Protein 6NB0 (pdb70)

InterPro domains:
  IPR003661 Signal transduction histidine kinase, dimerisation/phosphoacceptor domain [PF00512] (37-102)
  IPR003661 Signal transduction histidine kinase, dimerisation/phosphoacceptor domain [SM00388] (36-103)
  IPR003661 Signal transduction histidine kinase, dimerisation/phosphoacceptor domain [cd00082] (36-99)
  IPR005467 Histidine kinase domain [PS50109] (43-263)
  IPR036097 Signal transduction histidine kinase, dimerisation/phosphoacceptor domain superfamily [SSF47384] (24-102)
  IPR036890 Histidine kinase/HSP90-like ATPase superfamily [G3DSA:3.30.565.10] (105-264)
  IPR036890 Histidine kinase/HSP90-like ATPase superfamily [SSF55874] (93-245)

Sequence (219 aa):
VTERTARRSAETALFMRDHVLSSLVSHDLRSPLNAIHSWAQQVKLLESIVDTTRAETKALALKRRAPFALRPLLDETIGDVREEGLAARRGIVLALNNTPLAAQQMDGDRERLAAALWLLVTFAVEASASGTTVTLDADDVDTATLRRATVSSWQATPAALTDPALPHVVLENFFARAQATHPREAGRISWVLALCKRRVAEAHDGAFEEQGEFADGQSSTLKFRASLAG

Structure (mmCIF, N/CA/C/O backbone):
data_6NB0
#
_entry.id   6NB0
#
_cell.length_a   77.600
_cell.length_b   77.600
_cell.length_c   97.170
_cell.angle_alpha   90.000
_cell.angle_beta   90.000
_cell.angle_gamma   120.000
#
_symmetry.space_group_name_H-M   'P 32 2 1'
#
loop_
_entity.id
_entity.type
_entity.pdbx_description
1 polymer 'Histidine kinase'
2 non-polymer GLYCEROL
3 water water
#
loop_
_atom_site.group_PDB
_atom_site.id
_atom_site.type_symbol
_atom_site.label_atom_id
_atom_site.label_alt_id
_atom_site.label_comp_id
_atom_site.label_asym_id
_atom_site.label_entity_id
_atom_site.label_seq_id
_atom_site.pdbx_PDB_ins_code
_atom_site.Cartn_x
_atom_site.Cartn_y
_atom_site.Cartn_z
_atom_site.occupancy
_atom_site.B_iso_or_equiv
_atom_site.auth_seq_id
_atom_site.auth_comp_id
_atom_site.auth_asym_id
_atom_site.auth_atom_id
_atom_site.pdbx_PDB_model_num
ATOM 1 N N . VAL A 1 42 ? 38.021 -1.167 5.237 1.00 60.96 21 VAL A N 1
ATOM 2 C CA . VAL A 1 42 ? 37.173 -0.539 6.251 1.00 55.67 21 VAL A CA 1
ATOM 3 C C . VAL A 1 42 ? 37.849 -0.634 7.623 1.00 46.71 21 VAL A C 1
ATOM 4 O O . VAL A 1 42 ? 38.097 -1.726 8.128 1.00 45.68 21 VAL A O 1
ATOM 8 N N . THR A 1 43 ? 38.168 0.521 8.208 1.00 37.62 22 THR A N 1
ATOM 9 C CA . THR A 1 43 ? 38.783 0.554 9.523 1.00 36.97 22 THR A CA 1
ATOM 10 C C . THR A 1 43 ? 37.775 0.175 10.604 1.00 37.55 22 THR A C 1
ATOM 11 O O . THR A 1 43 ? 36.552 0.218 10.407 1.00 32.16 22 THR A O 1
ATOM 15 N N . GLU A 1 44 ? 38.302 -0.156 11.785 1.00 32.95 23 GLU A N 1
ATOM 16 C CA . GLU A 1 44 ? 37.410 -0.409 12.911 1.00 34.60 23 GLU A CA 1
ATOM 17 C C . GLU A 1 44 ? 36.591 0.833 13.234 1.00 33.51 23 GLU A C 1
ATOM 18 O O . GLU A 1 44 ? 35.399 0.745 13.555 1.00 31.07 23 GLU A O 1
ATOM 24 N N . ARG A 1 45 ? 37.222 2.001 13.152 1.00 29.73 24 ARG A N 1
ATOM 25 C CA . ARG A 1 45 ? 36.532 3.251 13.449 1.00 30.99 24 ARG A CA 1
ATOM 26 C C . ARG A 1 45 ? 35.352 3.485 12.494 1.00 29.44 24 ARG A C 1
ATOM 27 O O . ARG A 1 45 ? 34.244 3.829 12.924 1.00 31.67 24 ARG A O 1
ATOM 35 N N . THR A 1 46 ? 35.567 3.291 11.195 1.00 28.85 25 THR A N 1
ATOM 36 C CA . THR A 1 46 ? 34.469 3.423 10.232 1.00 26.72 25 THR A CA 1
ATOM 37 C C . THR A 1 46 ? 33.336 2.443 10.528 1.00 31.02 25 THR A C 1
ATOM 38 O O . THR A 1 46 ? 32.157 2.825 10.490 1.00 26.27 25 THR A O 1
ATOM 42 N N . ALA A 1 47 ? 33.663 1.177 10.833 1.00 28.68 26 ALA A N 1
ATOM 43 C CA . ALA A 1 47 ? 32.607 0.208 11.123 1.00 32.96 26 ALA A CA 1
ATOM 44 C C . ALA A 1 47 ? 31.855 0.573 12.401 1.00 29.28 26 ALA A C 1
ATOM 45 O O . ALA A 1 47 ? 30.636 0.404 12.483 1.00 29.07 26 ALA A O 1
ATOM 47 N N . ARG A 1 48 ? 32.570 1.060 13.410 1.00 25.92 27 ARG A N 1
ATOM 48 C CA . ARG A 1 48 ? 31.926 1.483 14.653 1.00 26.97 27 ARG A CA 1
ATOM 49 C C . ARG A 1 48 ? 30.958 2.650 14.405 1.00 26.33 27 ARG A C 1
ATOM 50 O O . ARG A 1 48 ? 29.810 2.635 14.881 1.00 29.21 27 ARG A O 1
ATOM 58 N N . ARG A 1 49 ? 31.422 3.684 13.687 1.00 27.09 28 ARG A N 1
ATOM 59 C CA . ARG A 1 49 ? 30.575 4.827 13.333 1.00 25.31 28 ARG A CA 1
ATOM 60 C C . ARG A 1 49 ? 29.372 4.396 12.506 1.00 30.64 28 ARG A C 1
ATOM 61 O O . ARG A 1 49 ? 28.256 4.906 12.698 1.00 30.24 28 ARG A O 1
ATOM 69 N N . SER A 1 50 ? 29.588 3.498 11.543 1.00 25.65 29 SER A N 1
ATOM 70 C CA . SER A 1 50 ? 28.467 2.969 10.770 1.00 26.00 29 SER A CA 1
ATOM 71 C C . SER A 1 50 ? 27.426 2.292 11.667 1.00 26.73 29 SER A C 1
ATOM 72 O O . SER A 1 50 ? 26.220 2.469 11.463 1.00 29.13 29 SER A O 1
ATOM 75 N N . ALA A 1 51 ? 27.867 1.481 12.631 1.00 29.54 30 ALA A N 1
ATOM 76 C CA . ALA A 1 51 ? 26.918 0.773 13.490 1.00 26.26 30 ALA A CA 1
ATOM 77 C C . ALA A 1 51 ? 26.180 1.731 14.424 1.00 27.18 30 ALA A C 1
ATOM 78 O O . ALA A 1 51 ? 24.968 1.568 14.658 1.00 28.78 30 ALA A O 1
ATOM 80 N N . GLU A 1 52 ? 26.891 2.735 14.962 1.00 27.05 31 GLU A N 1
ATOM 81 C CA . GLU A 1 52 ? 26.256 3.788 15.762 1.00 28.38 31 GLU A CA 1
ATOM 82 C C . GLU A 1 52 ? 25.183 4.516 14.963 1.00 26.72 31 GLU A C 1
ATOM 83 O O . GLU A 1 52 ? 24.081 4.777 15.465 1.00 27.85 31 GLU A O 1
ATOM 89 N N . THR A 1 53 ? 25.530 4.931 13.743 1.00 26.25 32 THR A N 1
ATOM 90 C CA . THR A 1 53 ? 24.573 5.592 12.865 1.00 23.99 32 THR A CA 1
ATOM 91 C C . THR A 1 53 ? 23.317 4.746 12.693 1.00 27.37 32 THR A C 1
ATOM 92 O O . THR A 1 53 ? 22.194 5.257 12.773 1.00 27.08 32 THR A O 1
ATOM 96 N N . ALA A 1 54 ? 23.498 3.448 12.434 1.00 25.06 33 ALA A N 1
ATOM 97 C CA . ALA A 1 54 ? 22.365 2.569 12.167 1.00 27.33 33 ALA A CA 1
ATOM 98 C C . ALA A 1 54 ? 21.550 2.341 13.425 1.00 25.23 33 ALA A C 1
ATOM 99 O O . ALA A 1 54 ? 20.313 2.222 13.370 1.00 28.43 33 ALA A O 1
ATOM 101 N N . LEU A 1 55 ? 22.237 2.254 14.560 1.00 27.51 34 LEU A N 1
ATOM 102 C CA . LEU A 1 55 ? 21.562 2.133 15.851 1.00 31.46 34 LEU A CA 1
ATOM 103 C C . LEU A 1 55 ? 20.599 3.293 16.067 1.00 28.15 34 LEU A C 1
ATOM 104 O O . LEU A 1 55 ? 19.421 3.089 16.387 1.00 33.50 34 LEU A O 1
ATOM 109 N N . PHE A 1 56 ? 21.096 4.520 15.936 1.00 26.72 35 PHE A N 1
ATOM 110 C CA . PHE A 1 56 ? 20.251 5.677 16.179 1.00 30.07 35 PHE A CA 1
ATOM 111 C C . PHE A 1 56 ? 19.156 5.776 15.136 1.00 34.71 35 PHE A C 1
ATOM 112 O O . PHE A 1 56 ? 18.055 6.243 15.444 1.00 31.55 35 PHE A O 1
ATOM 120 N N . MET A 1 57 ? 19.429 5.330 13.902 1.00 30.47 36 MET A N 1
ATOM 121 C CA . MET A 1 57 ? 18.360 5.332 12.905 1.00 30.80 36 MET A CA 1
ATOM 122 C C . MET A 1 57 ? 17.229 4.390 13.307 1.00 31.70 36 MET A C 1
ATOM 123 O O . MET A 1 57 ? 16.056 4.709 13.087 1.00 32.05 36 MET A O 1
ATOM 128 N N . ARG A 1 58 ? 17.554 3.233 13.905 1.00 29.41 37 ARG A N 1
ATOM 129 C CA . ARG A 1 58 ? 16.492 2.332 14.366 1.00 34.57 37 ARG A CA 1
ATOM 130 C C . ARG A 1 58 ? 15.708 2.927 15.534 1.00 37.44 37 ARG A C 1
ATOM 131 O O . ARG A 1 58 ? 14.499 2.693 15.642 1.00 38.40 37 ARG A O 1
ATOM 139 N N . ASP A 1 59 ? 16.377 3.669 16.423 1.00 32.97 38 ASP A N 1
ATOM 140 C CA . ASP A 1 59 ? 15.671 4.406 17.482 1.00 36.44 38 ASP A CA 1
ATOM 141 C C . ASP A 1 59 ? 14.706 5.415 16.885 1.00 40.71 38 ASP A C 1
ATOM 142 O O . ASP A 1 59 ? 13.567 5.567 17.346 1.00 38.27 38 ASP A O 1
ATOM 147 N N . HIS A 1 60 ? 15.177 6.149 15.879 1.00 36.46 39 HIS A N 1
ATOM 148 C CA . HIS A 1 60 ? 14.344 7.129 15.201 1.00 38.34 39 HIS A CA 1
ATOM 149 C C . HIS A 1 60 ? 13.099 6.478 14.616 1.00 38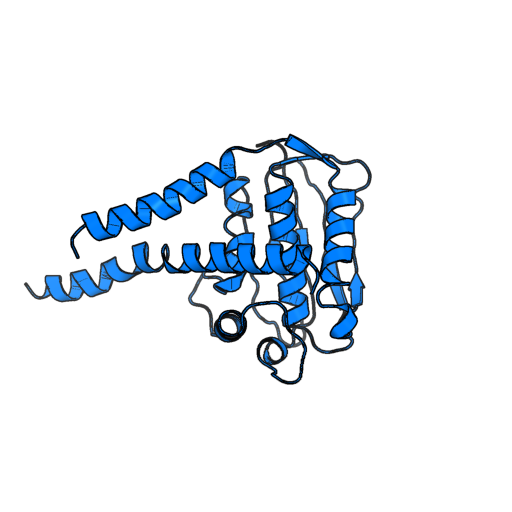.19 39 HIS A C 1
ATOM 150 O O . HIS A 1 60 ? 11.987 6.998 14.757 1.00 39.61 39 HIS A O 1
ATOM 157 N N . VAL A 1 61 ? 13.263 5.323 13.966 1.00 33.41 40 VAL A N 1
ATOM 158 C CA . VAL A 1 61 ? 12.110 4.640 13.387 1.00 40.29 40 VAL A CA 1
ATOM 159 C C . VAL A 1 61 ? 11.142 4.212 14.489 1.00 37.85 40 VAL A C 1
ATOM 160 O O . VAL A 1 61 ? 9.918 4.352 14.353 1.00 44.25 40 VAL A O 1
ATOM 164 N N . LEU A 1 62 ? 11.669 3.707 15.608 1.00 37.07 41 LEU A N 1
ATOM 165 C CA . LEU A 1 62 ? 10.794 3.324 16.721 1.00 40.22 41 LEU A CA 1
ATOM 166 C C . LEU A 1 62 ? 10.018 4.524 17.260 1.00 42.74 41 LEU A C 1
ATOM 167 O O . LEU A 1 62 ? 8.822 4.417 17.567 1.00 45.34 41 LEU A O 1
ATOM 172 N N . SER A 1 63 ? 10.690 5.669 17.402 1.00 42.86 42 SER A N 1
ATOM 173 C CA A SER A 1 63 ? 10.027 6.870 17.905 0.56 44.88 42 SER A CA 1
ATOM 174 C CA B SER A 1 63 ? 10.025 6.867 17.909 0.44 44.82 42 SER A CA 1
ATOM 175 C C . SER A 1 63 ? 8.960 7.367 16.939 1.00 46.83 42 SER A C 1
ATOM 176 O O . SER A 1 63 ? 7.890 7.839 17.364 1.00 49.54 42 SER A O 1
ATOM 181 N N . LEU A 1 64 ? 9.225 7.279 15.634 1.00 43.05 43 LEU A N 1
ATOM 182 C CA . LEU A 1 64 ? 8.190 7.641 14.669 1.00 43.72 43 LEU A CA 1
ATOM 183 C C . LEU A 1 64 ? 6.985 6.719 14.816 1.00 49.51 43 LEU A C 1
ATOM 184 O O . LEU A 1 64 ? 5.835 7.178 14.860 1.00 53.93 43 LEU A O 1
ATOM 189 N N . VAL A 1 65 ? 7.240 5.414 14.930 1.00 52.71 44 VAL A N 1
ATOM 190 C CA . VAL A 1 65 ? 6.172 4.434 15.161 1.00 56.25 44 VAL A CA 1
ATOM 191 C C . VAL A 1 65 ? 5.448 4.720 16.475 1.00 59.03 44 VAL A C 1
ATOM 192 O O . VAL A 1 65 ? 4.214 4.676 16.547 1.00 65.69 44 VAL A O 1
ATOM 196 N N . SER A 1 66 ? 6.211 4.992 17.542 1.00 61.44 45 SER A N 1
ATOM 197 C CA . SER A 1 66 ? 5.630 5.361 18.830 1.00 67.83 45 SER A CA 1
ATOM 198 C C . SER A 1 66 ? 4.690 6.559 18.719 1.00 74.59 45 SER A C 1
ATOM 199 O O . SER A 1 66 ? 3.782 6.713 19.550 1.00 75.01 45 SER A O 1
ATOM 202 N N . HIS A 1 67 ? 4.870 7.390 17.696 1.00 71.84 46 HIS A N 1
ATOM 203 C CA . HIS A 1 67 ? 4.081 8.595 17.492 1.00 69.13 46 HIS A CA 1
ATOM 204 C C . HIS A 1 67 ? 2.945 8.400 16.494 1.00 72.13 46 HIS A C 1
ATOM 205 O O . HIS A 1 67 ? 1.788 8.706 16.806 1.00 76.97 46 HIS A O 1
ATOM 212 N N . ASP A 1 68 ? 3.250 7.873 15.304 1.00 68.62 47 ASP A N 1
ATOM 213 C CA . ASP A 1 68 ? 2.377 8.042 14.144 1.00 71.16 47 ASP A CA 1
ATOM 214 C C . ASP A 1 68 ? 1.148 7.140 14.161 1.00 86.64 47 ASP A C 1
ATOM 215 O O . ASP A 1 68 ? 0.169 7.445 13.467 1.00 94.17 47 ASP A O 1
ATOM 220 N N . LEU A 1 69 ? 1.159 6.049 14.927 1.00 83.32 48 LEU A N 1
ATOM 221 C CA . LEU A 1 69 ? 0.003 5.161 14.961 1.00 84.51 48 LEU A CA 1
ATOM 222 C C . LEU A 1 69 ? -1.165 5.735 15.755 1.00 98.05 48 LEU A C 1
ATOM 223 O O . LEU A 1 69 ? -2.223 5.095 15.822 1.00 102.94 48 LEU A O 1
ATOM 225 N N . ARG A 1 70 ? -1.004 6.926 16.340 1.00 96.81 49 ARG A N 1
ATOM 226 C CA . ARG A 1 70 ? -2.032 7.477 17.218 1.00 93.45 49 ARG A CA 1
ATOM 227 C C . ARG A 1 70 ? -3.306 7.813 16.451 1.00 86.31 49 ARG A C 1
ATOM 228 O O . ARG A 1 70 ? -4.414 7.533 16.927 1.00 82.31 49 ARG A O 1
ATOM 236 N N . SER A 1 71 ? -3.166 8.404 15.258 1.00 86.40 50 SER A N 1
ATOM 237 C CA . SER A 1 71 ? -4.270 9.020 14.523 1.00 93.08 50 SER A CA 1
ATOM 238 C C . SER A 1 71 ? -5.091 8.029 13.694 1.00 98.76 50 SER A C 1
ATOM 239 O O . SER A 1 71 ? -6.326 8.048 13.793 1.00 90.82 50 SER A O 1
ATOM 241 N N . PRO A 1 72 ? -4.487 7.166 12.861 1.00 105.46 51 PRO A N 1
ATOM 242 C CA . PRO A 1 72 ? -5.320 6.206 12.113 1.00 106.36 51 PRO A CA 1
ATOM 243 C C . PRO A 1 72 ? -6.020 5.206 13.012 1.00 105.43 51 PRO A C 1
ATOM 244 O O . PRO A 1 72 ? -7.066 4.660 12.632 1.00 109.09 51 PRO A O 1
ATOM 248 N N . LEU A 1 73 ? -5.469 4.948 14.199 1.00 96.59 52 LEU A N 1
ATOM 249 C CA . LEU A 1 73 ? -6.168 4.123 15.176 1.00 93.35 52 LEU A CA 1
ATOM 250 C C . LEU A 1 73 ? -7.493 4.761 15.576 1.00 94.18 52 LEU A C 1
ATOM 251 O O . LEU A 1 73 ? -8.535 4.097 15.592 1.00 88.82 52 LEU A O 1
ATOM 253 N N . ASN A 1 74 ? -7.470 6.061 15.888 1.00 102.28 53 ASN A N 1
ATOM 254 C CA . ASN A 1 74 ? -8.671 6.742 16.364 1.00 111.11 53 ASN A CA 1
ATOM 255 C C . ASN A 1 74 ? -9.719 6.889 15.266 1.00 112.02 53 ASN A C 1
ATOM 256 O O . ASN A 1 74 ? -10.920 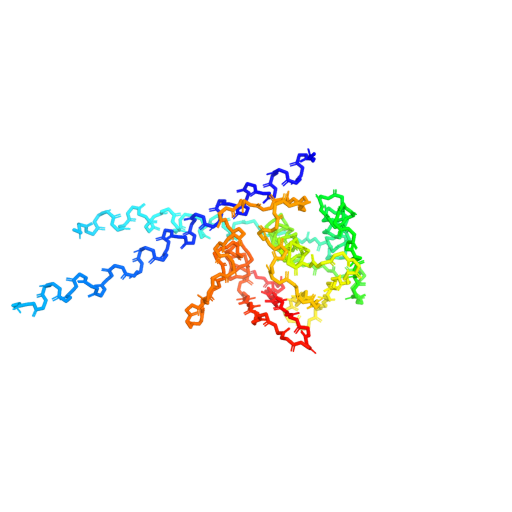6.920 15.563 1.00 116.17 53 ASN A O 1
ATOM 258 N N . ALA A 1 75 ? -9.292 6.987 14.003 1.00 105.42 54 ALA A N 1
ATOM 259 C CA . ALA A 1 75 ? -10.255 7.042 12.907 1.00 106.54 54 ALA A CA 1
ATOM 260 C C . ALA A 1 75 ? -11.055 5.748 12.819 1.00 105.75 54 ALA A C 1
ATOM 261 O O . ALA A 1 75 ? -12.262 5.773 12.549 1.00 105.05 54 ALA A O 1
ATOM 263 N N . ILE A 1 76 ? -10.399 4.609 13.044 1.00 98.70 55 ILE A N 1
ATOM 264 C CA . ILE A 1 76 ? -11.123 3.348 13.168 1.00 93.16 55 ILE A CA 1
ATOM 265 C C . ILE A 1 76 ? -12.100 3.422 14.333 1.00 91.85 55 ILE A C 1
ATOM 266 O O . ILE A 1 76 ? -13.276 3.064 14.205 1.00 89.56 55 ILE A O 1
ATOM 268 N N . HIS A 1 77 ? -11.628 3.913 15.482 1.00 92.26 56 HIS A N 1
ATOM 269 C CA . HIS A 1 77 ? -12.444 3.991 16.687 1.00 100.35 56 HIS A CA 1
ATOM 270 C C . HIS A 1 77 ? -13.393 5.181 16.697 1.00 104.14 56 HIS A C 1
ATOM 271 O O . HIS A 1 77 ? -14.266 5.238 17.568 1.00 112.94 56 HIS A O 1
ATOM 273 N N . SER A 1 78 ? -13.237 6.133 15.778 1.00 105.09 57 SER A N 1
ATOM 274 C CA . SER A 1 78 ? -14.234 7.184 15.611 1.00 112.57 57 SER A CA 1
ATOM 275 C C . SER A 1 78 ? -15.423 6.729 14.777 1.00 121.06 57 SER A C 1
ATOM 276 O O . SER A 1 78 ? -16.336 7.528 14.539 1.00 130.17 57 SER A O 1
ATOM 278 N N . TRP A 1 79 ? -15.431 5.470 14.329 1.00 118.24 58 TRP A N 1
ATOM 279 C CA . TRP A 1 79 ? -16.590 4.942 13.620 1.00 121.40 58 TRP A CA 1
ATOM 280 C C . TRP A 1 79 ? -17.818 4.897 14.517 1.00 124.33 58 TRP A C 1
ATOM 281 O O . TRP A 1 79 ? -18.950 4.915 14.020 1.00 136.38 58 TRP A O 1
ATOM 283 N N . ALA A 1 80 ? -17.620 4.838 15.830 1.00 112.54 59 ALA A N 1
ATOM 284 C CA . ALA A 1 80 ? -18.726 4.886 16.780 1.00 114.81 59 ALA A CA 1
ATOM 285 C C . ALA A 1 80 ? -18.311 5.628 18.044 1.00 115.37 59 ALA A C 1
ATOM 286 O O . ALA A 1 80 ? -18.030 6.825 18.007 1.00 118.41 59 ALA A O 1
ATOM 288 N N . GLN A 1 107 ? -3.740 -2.519 19.987 1.00 103.24 86 GLN A N 1
ATOM 289 C CA . GLN A 1 107 ? -2.808 -1.488 20.422 1.00 101.21 86 GLN A CA 1
ATOM 290 C C . GLN A 1 107 ? -2.807 -1.346 21.933 1.00 105.53 86 GLN A C 1
ATOM 291 O O . GLN A 1 107 ? -3.147 -0.287 22.465 1.00 110.12 86 GLN A O 1
ATOM 293 N N . GLN A 1 108 ? -2.436 -2.415 22.631 1.00 105.06 87 GLN A N 1
ATOM 294 C CA . GLN A 1 108 ? -2.285 -2.327 24.077 1.00 98.60 87 GLN A CA 1
ATOM 295 C C . GLN A 1 108 ? -1.148 -1.371 24.405 1.00 101.53 87 GLN A C 1
ATOM 296 O O . GLN A 1 108 ? -0.021 -1.548 23.928 1.00 92.16 87 GLN A O 1
ATOM 298 N N . VAL A 1 109 ? -1.457 -0.352 25.215 1.00 112.54 88 VAL A N 1
ATOM 299 C CA . VAL A 1 109 ? -0.488 0.683 25.574 1.00 117.84 88 VAL A CA 1
ATOM 300 C C . VAL A 1 109 ? 0.799 0.081 26.118 1.00 120.69 88 VAL A C 1
ATOM 301 O O . VAL A 1 109 ? 1.877 0.677 25.988 1.00 121.44 88 VAL A O 1
ATOM 303 N N . LYS A 1 110 ? 0.713 -1.105 26.732 1.00 119.81 89 LYS A N 1
ATOM 304 C CA . LYS A 1 110 ? 1.910 -1.792 27.208 1.00 114.60 89 LYS A CA 1
ATOM 305 C C . LYS A 1 110 ? 2.889 -2.073 26.071 1.00 110.80 89 LYS A C 1
ATOM 306 O O . LYS A 1 110 ? 4.108 -2.044 26.280 1.00 106.63 89 LYS A O 1
ATOM 308 N N . LEU A 1 111 ? 2.383 -2.350 24.867 1.00 109.90 90 LEU A N 1
ATOM 309 C CA . LEU A 1 111 ? 3.273 -2.471 23.718 1.00 106.99 90 LEU A CA 1
ATOM 310 C C . LEU A 1 111 ? 3.918 -1.130 23.394 1.00 106.67 90 LEU A C 1
ATOM 311 O O . LEU A 1 111 ? 5.106 -1.066 23.062 1.00 109.88 90 LEU A O 1
ATOM 313 N N . LEU A 1 112 ? 3.152 -0.043 23.502 1.00 104.01 91 LEU A N 1
ATOM 314 C CA . LEU A 1 112 ? 3.720 1.282 23.280 1.00 100.10 91 LEU A CA 1
ATOM 315 C C . LEU A 1 112 ? 4.788 1.604 24.319 1.00 95.76 91 LEU A C 1
ATOM 316 O O . LEU A 1 112 ? 5.866 2.102 23.975 1.00 90.48 91 LEU A O 1
ATOM 318 N N . GLU A 1 113 ? 4.515 1.296 25.593 1.00 96.50 92 GLU A N 1
ATOM 319 C CA . GLU A 1 113 ? 5.400 1.724 26.674 1.00 96.53 92 GLU A CA 1
ATOM 320 C C . GLU A 1 113 ? 6.758 1.032 26.624 1.00 98.07 92 GLU A C 1
ATOM 321 O O . GLU A 1 113 ? 7.764 1.633 27.018 1.00 94.42 92 GLU A O 1
ATOM 323 N N . SER A 1 114 ? 6.813 -0.221 26.156 1.00 99.65 93 SER A N 1
ATOM 324 C CA . SER A 1 114 ? 8.083 -0.937 26.085 1.00 100.00 93 SER A CA 1
ATOM 325 C C . SER A 1 114 ? 8.951 -0.489 24.913 1.00 96.88 93 SER A C 1
ATOM 326 O O . SER A 1 114 ? 10.135 -0.836 24.870 1.00 97.69 93 SER A O 1
ATOM 329 N N . ILE A 1 115 ? 8.397 0.258 23.959 1.00 94.11 94 ILE A N 1
ATOM 330 C CA . ILE A 1 115 ? 9.246 0.981 23.017 1.00 86.51 94 ILE A CA 1
ATOM 331 C C . ILE A 1 115 ? 9.670 2.314 23.622 1.00 86.51 94 ILE A C 1
ATOM 332 O O . ILE A 1 115 ? 10.824 2.734 23.492 1.00 80.69 94 ILE A O 1
ATOM 334 N N . VAL A 1 116 ? 8.750 2.975 24.325 1.00 87.63 95 VAL A N 1
ATOM 335 C CA . VAL A 1 116 ? 9.079 4.197 25.055 1.00 90.71 95 VAL A CA 1
ATOM 336 C C . VAL A 1 116 ? 10.234 3.964 26.025 1.00 93.07 95 VAL A C 1
ATOM 337 O O . VAL A 1 116 ? 11.127 4.811 26.166 1.00 89.10 95 VAL A O 1
ATOM 341 N N . ASP A 1 117 ? 10.241 2.812 26.706 1.00 85.30 96 ASP A N 1
ATOM 342 C CA . ASP A 1 117 ? 11.319 2.527 27.649 1.00 92.43 96 ASP A CA 1
ATOM 343 C C . ASP A 1 117 ? 12.662 2.425 26.935 1.00 89.82 96 ASP A C 1
ATOM 344 O O . ASP A 1 117 ? 13.689 2.876 27.454 1.00 82.95 96 ASP A O 1
ATOM 346 N N . THR A 1 118 ? 12.670 1.841 25.738 1.00 91.26 97 THR A N 1
ATOM 347 C CA . THR A 1 118 ? 13.901 1.762 24.960 1.00 94.31 97 THR A CA 1
ATOM 348 C C . THR A 1 118 ? 14.428 3.153 24.623 1.00 87.24 97 THR A C 1
ATOM 349 O O . THR A 1 118 ? 15.581 3.484 24.916 1.00 87.94 97 THR A O 1
ATOM 353 N N . THR A 1 119 ? 13.587 3.985 24.013 1.00 86.96 98 THR A N 1
ATOM 354 C CA . THR A 1 119 ? 14.019 5.324 23.623 1.00 87.08 98 THR A CA 1
ATOM 355 C C . THR A 1 119 ? 14.366 6.170 24.840 1.00 83.92 98 THR A C 1
ATOM 356 O O . THR A 1 119 ? 15.336 6.938 24.814 1.00 81.54 98 THR A O 1
ATOM 360 N N . ARG A 1 120 ? 13.586 6.041 25.919 1.00 93.36 99 ARG A N 1
ATOM 361 C CA . ARG A 1 120 ? 13.893 6.774 27.141 1.00 96.78 99 ARG A CA 1
ATOM 362 C C . ARG A 1 120 ? 15.206 6.311 27.756 1.00 97.44 99 ARG A C 1
ATOM 363 O O . ARG A 1 120 ? 15.913 7.111 28.378 1.00 99.10 99 ARG A O 1
ATOM 365 N N . ALA A 1 121 ? 15.554 5.034 27.595 1.00 99.42 100 ALA A N 1
ATOM 366 C CA . ALA A 1 121 ? 16.846 4.566 28.083 1.00 95.49 100 ALA A CA 1
ATOM 367 C C . ALA A 1 121 ? 17.984 5.215 27.310 1.00 85.84 100 ALA A C 1
ATOM 368 O O . ALA A 1 121 ? 18.917 5.767 27.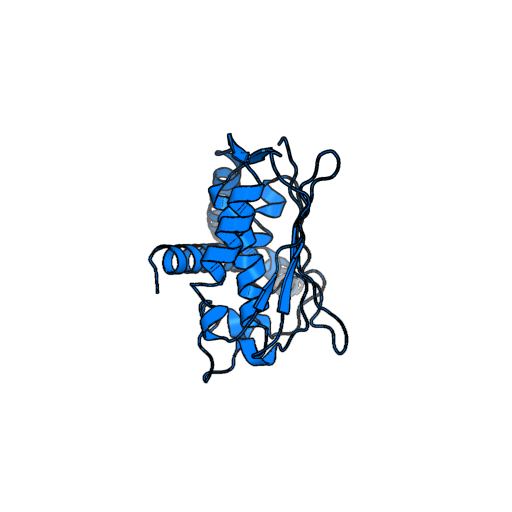905 1.00 80.84 100 ALA A O 1
ATOM 370 N N . GLU A 1 122 ? 17.916 5.165 25.978 1.00 86.19 101 GLU A N 1
ATOM 371 C CA . GLU A 1 122 ? 18.898 5.864 25.156 1.00 85.58 101 GLU A CA 1
ATOM 372 C C . GLU A 1 122 ? 18.993 7.336 25.539 1.00 82.60 101 GLU A C 1
ATOM 373 O O . GLU A 1 122 ? 20.097 7.880 25.658 1.00 82.75 101 GLU A O 1
ATOM 379 N N . THR A 1 123 ? 17.843 7.989 25.759 1.00 82.02 102 THR A N 1
ATOM 380 C CA . THR A 1 123 ? 17.840 9.378 26.214 1.00 82.45 102 THR A CA 1
ATOM 381 C C . THR A 1 123 ? 18.666 9.549 27.489 1.00 82.99 102 THR A C 1
ATOM 382 O O . THR A 1 123 ? 19.480 10.475 27.588 1.00 82.84 102 THR A O 1
ATOM 386 N N . LYS A 1 124 ? 18.490 8.652 28.467 1.00 81.41 103 LYS A N 1
ATOM 387 C CA . LYS A 1 124 ? 19.253 8.755 29.711 1.00 81.32 103 LYS A CA 1
ATOM 388 C C . LYS A 1 124 ? 20.732 8.435 29.502 1.00 81.53 103 LYS A C 1
ATOM 389 O O . LYS A 1 124 ? 21.587 9.014 30.182 1.00 81.81 103 LYS A O 1
ATOM 391 N N . ALA A 1 125 ? 21.052 7.531 28.568 1.00 81.61 104 ALA A N 1
ATOM 392 C CA . ALA A 1 125 ? 22.452 7.252 28.242 1.00 83.23 104 ALA A CA 1
ATOM 393 C C . ALA A 1 125 ? 23.165 8.497 27.722 1.00 83.05 104 ALA A C 1
ATOM 394 O O . ALA A 1 125 ? 24.325 8.754 28.068 1.00 83.48 104 ALA A O 1
ATOM 396 N N . LEU A 1 126 ? 22.481 9.288 26.898 1.00 83.50 105 LEU A N 1
ATOM 397 C CA . LEU A 1 126 ? 23.112 10.416 26.218 1.00 84.73 105 LEU A CA 1
ATOM 398 C C . LEU A 1 126 ? 23.367 11.608 27.136 1.00 86.35 105 LEU A C 1
ATOM 399 O O . LEU A 1 126 ? 23.932 12.612 26.679 1.00 86.15 105 LEU A O 1
ATOM 404 N N . ALA A 1 127 ? 22.971 11.530 28.407 1.00 84.09 106 ALA A N 1
ATOM 405 C CA . ALA A 1 127 ? 23.122 12.641 29.335 1.00 84.52 106 ALA A CA 1
ATOM 406 C C . ALA A 1 127 ? 24.165 12.375 30.405 1.00 90.75 106 ALA A C 1
ATOM 407 O O . ALA A 1 127 ? 24.433 13.256 31.227 1.00 84.77 106 ALA A O 1
ATOM 409 N N . LEU A 1 128 ? 24.772 11.193 30.405 1.00 52.40 107 LEU A N 1
ATOM 410 C CA . LEU A 1 128 ? 25.513 10.722 31.564 1.00 68.21 107 LEU A CA 1
ATOM 411 C C . LEU A 1 128 ? 26.994 11.048 31.502 1.00 72.06 107 LEU A C 1
ATOM 412 O O . LEU A 1 128 ? 27.634 11.136 32.556 1.00 73.32 107 LEU A O 1
ATOM 414 N N . LYS A 1 129 ? 27.552 11.246 30.309 1.00 61.99 108 LYS A N 1
ATOM 415 C CA . LYS A 1 129 ? 28.992 11.445 30.159 1.00 55.37 108 LYS A CA 1
ATOM 416 C C . LYS A 1 129 ? 29.248 12.840 29.602 1.00 44.71 108 LYS A C 1
ATOM 417 O O . LYS A 1 129 ? 29.080 13.064 28.415 1.00 44.81 108 LYS A O 1
ATOM 423 N N . ARG A 1 130 ? 29.618 13.790 30.453 1.00 50.93 109 ARG A N 1
ATOM 424 C CA A ARG A 1 130 ? 30.112 15.095 30.031 0.50 52.02 109 ARG A CA 1
ATOM 425 C CA B ARG A 1 130 ? 30.129 15.075 29.993 0.50 51.86 109 ARG A CA 1
ATOM 426 C C . ARG A 1 130 ? 31.498 15.273 30.627 1.00 50.67 109 ARG A C 1
ATOM 427 O O . ARG A 1 130 ? 31.683 15.016 31.814 1.00 47.91 109 ARG A O 1
ATOM 442 N N . ALA A 1 131 ? 32.471 15.686 29.816 1.00 48.34 110 ALA A N 1
ATOM 443 C CA . ALA A 1 131 ? 33.806 15.948 30.337 1.00 45.63 110 ALA A CA 1
ATOM 444 C C . ALA A 1 131 ? 34.503 16.924 29.391 1.00 37.03 110 ALA A C 1
ATOM 445 O O . ALA A 1 131 ? 34.246 16.895 28.187 1.00 36.84 110 ALA A O 1
ATOM 447 N N . PRO A 1 132 ? 35.367 17.794 29.920 1.00 35.50 111 PRO A N 1
ATOM 448 C CA . PRO A 1 132 ? 35.967 18.828 29.056 1.00 35.93 111 PRO A CA 1
ATOM 449 C C . PRO A 1 132 ? 36.942 18.209 28.067 1.00 32.10 111 PRO A C 1
ATOM 450 O O . PRO A 1 132 ? 37.695 17.296 28.406 1.00 36.68 111 PRO A O 1
ATOM 454 N N . PHE A 1 133 ? 36.926 18.718 26.838 1.00 30.42 112 PHE A N 1
ATOM 455 C CA . PHE A 1 133 ? 37.850 18.254 25.813 1.00 37.91 112 PHE A CA 1
ATOM 456 C C . PHE A 1 133 ? 38.113 19.396 24.847 1.00 36.67 112 PHE A C 1
ATOM 457 O O . PHE A 1 133 ? 37.323 20.341 24.732 1.00 34.31 112 PHE A O 1
ATOM 465 N N . ALA A 1 134 ? 39.213 19.267 24.116 1.00 36.88 113 ALA A N 1
ATOM 466 C CA . ALA A 1 134 ? 39.609 20.257 23.121 1.00 36.43 113 ALA A CA 1
ATOM 467 C C . ALA A 1 134 ? 38.811 20.095 21.825 1.00 32.91 113 ALA A C 1
ATOM 468 O O . ALA A 1 134 ? 38.777 19.017 21.219 1.00 31.77 113 ALA A O 1
ATOM 470 N N . LEU A 1 135 ? 38.170 21.191 21.396 1.00 30.59 114 LEU A N 1
ATOM 471 C CA . LEU A 1 135 ? 37.311 21.160 20.215 1.00 27.84 114 LEU A CA 1
ATOM 472 C C . LEU A 1 135 ? 38.110 20.980 18.931 1.00 32.88 114 LEU A C 1
ATOM 473 O O . LEU A 1 135 ? 37.691 20.247 18.031 1.00 31.11 114 LEU A O 1
ATOM 478 N N . ARG A 1 136 ? 39.249 21.661 18.807 1.00 34.30 115 ARG A N 1
ATOM 479 C CA . ARG A 1 136 ? 39.922 21.627 17.504 1.00 32.16 115 ARG A CA 1
ATOM 480 C C . ARG A 1 136 ? 40.478 20.242 17.150 1.00 29.37 115 ARG A C 1
ATOM 481 O O . ARG A 1 136 ? 40.328 19.811 15.996 1.00 30.22 115 ARG A O 1
ATOM 489 N N . PRO A 1 137 ? 41.126 19.507 18.070 1.00 32.64 116 PRO A N 1
ATOM 490 C CA . PRO A 1 137 ? 41.510 18.129 17.719 1.00 34.85 116 PRO A CA 1
ATOM 491 C C . PRO A 1 137 ? 40.320 17.255 17.372 1.00 34.14 116 PRO A C 1
ATOM 492 O O . PRO A 1 137 ? 40.446 16.342 16.541 1.00 30.93 116 PRO A O 1
ATOM 496 N N . LEU A 1 138 ? 39.148 17.520 17.957 1.00 27.17 117 LEU A N 1
ATOM 497 C CA . LEU A 1 138 ? 37.965 16.759 17.541 1.00 31.03 117 LEU A CA 1
ATOM 498 C C . LEU A 1 138 ? 37.588 17.044 16.085 1.00 33.53 117 LEU A C 1
ATOM 499 O O . LEU A 1 138 ? 37.254 16.121 15.327 1.00 26.62 117 LEU A O 1
ATOM 504 N N . LEU A 1 139 ? 37.617 18.318 15.683 1.00 28.20 118 LEU A N 1
ATOM 505 C CA . LEU A 1 139 ? 37.359 18.671 14.295 1.00 30.05 118 LEU A CA 1
ATOM 506 C C . LEU A 1 139 ? 38.365 18.013 13.356 1.00 28.91 118 LEU A C 1
ATOM 507 O O . LEU A 1 139 ? 37.987 17.507 12.292 1.00 27.89 118 LEU A O 1
ATOM 512 N N . ASP A 1 140 ? 39.658 18.056 13.701 1.00 28.13 119 ASP A N 1
ATOM 513 C CA . ASP A 1 140 ? 40.668 17.468 12.821 1.00 30.00 119 ASP A CA 1
ATOM 514 C C . ASP A 1 140 ? 40.502 15.957 12.723 1.00 29.56 119 ASP A C 1
ATOM 515 O O . ASP A 1 140 ? 40.667 15.369 11.642 1.00 31.19 119 ASP A O 1
ATOM 520 N N . GLU A 1 141 ? 40.183 15.307 13.844 1.00 30.20 120 GLU A N 1
ATOM 521 C CA . GLU A 1 141 ? 39.925 13.867 13.813 1.00 30.63 120 GLU A CA 1
ATOM 522 C C . GLU A 1 141 ? 38.746 13.525 12.917 1.00 26.59 120 GLU A C 1
ATOM 523 O O . GLU A 1 141 ? 38.780 12.518 12.204 1.00 29.92 120 GLU A O 1
ATOM 529 N N . THR A 1 142 ? 37.679 14.337 12.967 1.00 26.15 121 THR A N 1
ATOM 530 C CA . THR A 1 142 ? 36.525 14.137 12.104 1.00 22.98 121 THR A CA 1
ATOM 531 C C . THR A 1 142 ? 36.944 14.166 10.641 1.00 27.47 121 THR A C 1
ATOM 532 O O . THR A 1 142 ? 36.577 13.284 9.847 1.00 25.88 121 THR A O 1
ATOM 536 N N . ILE A 1 143 ? 37.693 15.196 10.259 1.00 26.73 122 ILE A N 1
ATOM 537 C CA . ILE A 1 143 ? 38.102 15.329 8.860 1.00 25.78 122 ILE A CA 1
ATOM 538 C C . ILE A 1 143 ? 38.944 14.127 8.463 1.00 27.84 122 ILE A C 1
ATOM 539 O O . ILE A 1 143 ? 38.750 13.531 7.397 1.00 27.37 122 ILE A O 1
ATOM 544 N N . GLY A 1 144 ? 39.903 13.769 9.321 1.00 29.29 123 GLY A N 1
ATOM 545 C CA . GLY A 1 144 ? 40.770 12.641 9.029 1.00 30.35 123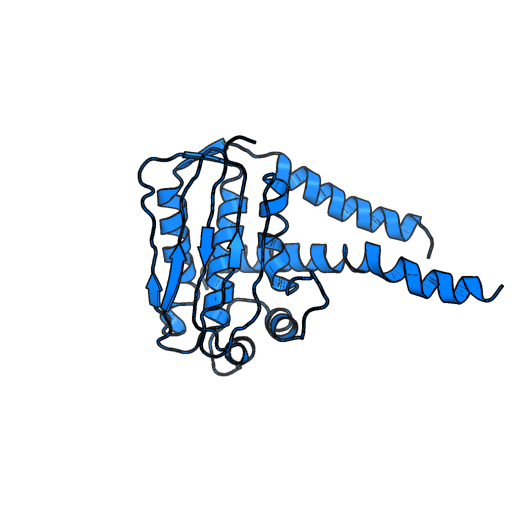 GLY A CA 1
ATOM 546 C C . GLY A 1 144 ? 40.006 11.335 8.878 1.00 29.44 123 GLY A C 1
ATOM 547 O O . GLY A 1 144 ? 40.256 10.572 7.945 1.00 27.09 123 GLY A O 1
ATOM 548 N N . ASP A 1 145 ? 39.056 11.069 9.786 1.00 26.20 124 ASP A N 1
ATOM 549 C CA . ASP A 1 145 ? 38.287 9.825 9.729 1.00 28.92 124 ASP A CA 1
ATOM 550 C C . ASP A 1 145 ? 37.418 9.735 8.472 1.00 27.92 124 ASP A C 1
ATOM 551 O O . ASP A 1 145 ? 37.313 8.664 7.866 1.00 26.06 124 ASP A O 1
ATOM 556 N N . VAL A 1 146 ? 36.755 10.823 8.086 1.00 26.69 125 VAL A N 1
ATOM 557 C CA . VAL A 1 146 ? 35.892 10.766 6.910 1.00 23.65 125 VAL A CA 1
ATOM 558 C C . VAL A 1 146 ? 36.723 10.722 5.631 1.00 24.43 125 VAL A C 1
ATOM 559 O O . VAL A 1 146 ? 36.346 10.063 4.645 1.00 30.14 125 VAL A O 1
ATOM 563 N N . ARG A 1 147 ? 37.865 11.403 5.621 1.00 24.65 126 ARG A N 1
ATOM 564 C CA . ARG A 1 147 ? 38.756 11.307 4.484 1.00 27.55 126 ARG A CA 1
ATOM 565 C C . ARG A 1 147 ? 39.153 9.854 4.232 1.00 31.94 126 ARG A C 1
ATOM 566 O O . ARG A 1 147 ? 39.024 9.345 3.110 1.00 31.78 126 ARG A O 1
ATOM 574 N N . GLU A 1 148 ? 39.602 9.150 5.283 1.00 32.13 127 GLU A N 1
ATOM 575 C CA A GLU A 1 148 ? 40.050 7.776 5.079 0.50 30.90 127 GLU A CA 1
ATOM 576 C CA B GLU A 1 148 ? 40.047 7.767 5.116 0.50 31.07 127 GLU A CA 1
ATOM 577 C C . GLU A 1 148 ? 38.872 6.831 4.864 1.00 29.79 127 GLU A C 1
ATOM 578 O O . GLU A 1 148 ? 39.003 5.850 4.119 1.00 32.30 127 GLU A O 1
ATOM 589 N N . GLY A 1 149 ? 37.727 7.111 5.479 1.00 29.49 128 GLY A N 1
ATOM 590 C CA . GLY A 1 149 ? 36.586 6.216 5.386 1.00 27.48 128 GLY A CA 1
ATOM 591 C C . GLY A 1 149 ? 35.859 6.311 4.057 1.00 29.70 128 GLY A C 1
ATOM 592 O O . GLY A 1 149 ? 35.429 5.286 3.535 1.00 28.90 128 GLY A O 1
ATOM 593 N N . LEU A 1 150 ? 35.716 7.520 3.492 1.00 29.31 129 LEU A N 1
ATOM 594 C CA . LEU A 1 150 ? 34.941 7.648 2.256 1.00 24.28 129 LEU A CA 1
ATOM 595 C C . LEU A 1 150 ? 35.376 8.767 1.303 1.00 25.80 129 LEU A C 1
ATOM 596 O O . LEU A 1 150 ? 35.340 8.567 0.091 1.00 28.81 129 LEU A O 1
ATOM 601 N N . ALA A 1 151 ? 35.744 9.954 1.803 1.00 28.14 130 ALA A N 1
ATOM 602 C CA . ALA A 1 151 ? 35.926 11.089 0.889 1.00 26.71 130 ALA A CA 1
ATOM 603 C C . ALA A 1 151 ? 37.029 10.826 -0.133 1.00 28.50 130 ALA A C 1
ATOM 604 O O . ALA A 1 151 ? 36.869 11.104 -1.339 1.00 28.39 130 ALA A O 1
ATOM 606 N N . ALA A 1 152 ? 38.172 10.305 0.317 1.00 31.89 131 ALA A N 1
ATOM 607 C CA . ALA A 1 152 ? 39.271 10.085 -0.626 1.00 33.95 131 ALA A CA 1
ATOM 608 C C . ALA A 1 152 ? 38.864 9.109 -1.729 1.00 32.96 131 ALA A C 1
ATOM 609 O O . ALA A 1 152 ? 39.126 9.350 -2.914 1.00 30.74 131 ALA A O 1
ATOM 611 N N . ARG A 1 153 ? 38.181 8.020 -1.374 1.00 26.75 132 ARG A N 1
ATOM 612 C CA . ARG A 1 153 ? 37.833 7.045 -2.395 1.00 32.37 132 ARG A CA 1
ATOM 613 C C . ARG A 1 153 ? 36.646 7.481 -3.252 1.00 28.47 132 ARG A C 1
ATOM 614 O O . ARG A 1 153 ? 36.371 6.834 -4.269 1.00 31.20 132 ARG A O 1
ATOM 622 N N . ARG A 1 154 ? 35.968 8.565 -2.889 1.00 27.01 133 ARG A N 1
ATOM 623 C CA . ARG A 1 154 ? 34.918 9.158 -3.710 1.00 31.63 133 ARG A CA 1
ATOM 624 C C . ARG A 1 154 ? 35.379 10.414 -4.444 1.00 32.05 133 ARG A C 1
ATOM 625 O O . ARG A 1 154 ? 34.576 11.038 -5.160 1.00 30.00 133 ARG A O 1
ATOM 633 N N . GLY A 1 155 ? 36.649 10.801 -4.294 1.00 29.47 134 GLY A N 1
ATOM 634 C CA . GLY A 1 155 ? 37.132 11.981 -4.990 1.00 32.07 134 GLY A CA 1
ATOM 635 C C . GLY A 1 155 ? 36.590 13.285 -4.441 1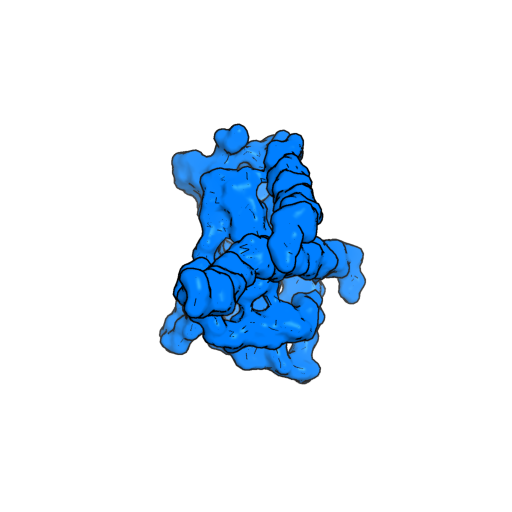.00 33.85 134 GLY A C 1
ATOM 636 O O . GLY A 1 155 ? 36.591 14.299 -5.147 1.00 34.27 134 GLY A O 1
ATOM 637 N N . ILE A 1 156 ? 36.171 13.298 -3.189 1.00 28.12 135 ILE A N 1
ATOM 638 C CA . ILE A 1 156 ? 35.582 14.481 -2.548 1.00 28.62 135 ILE A CA 1
ATOM 639 C C . ILE A 1 156 ? 36.659 15.187 -1.743 1.00 32.41 135 ILE A C 1
ATOM 640 O O . ILE A 1 156 ? 37.384 14.547 -0.966 1.00 30.78 135 ILE A O 1
ATOM 645 N N . VAL A 1 157 ? 36.766 16.506 -1.918 1.00 31.50 136 VAL A N 1
ATOM 646 C CA . VAL A 1 157 ? 37.711 17.317 -1.155 1.00 28.39 136 VAL A CA 1
ATOM 647 C C . VAL A 1 157 ? 37.009 17.756 0.122 1.00 30.04 136 VAL A C 1
ATOM 648 O O . VAL A 1 157 ? 35.877 18.256 0.071 1.00 31.87 136 VAL A O 1
ATOM 652 N N . LEU A 1 158 ? 37.648 17.529 1.270 1.00 27.00 137 LEU A N 1
ATOM 653 C CA . LEU A 1 158 ? 37.135 18.022 2.543 1.00 28.24 137 LEU A CA 1
ATOM 654 C C . LEU A 1 158 ? 37.887 19.280 2.944 1.00 30.04 137 LEU A C 1
ATOM 655 O O . LEU A 1 158 ? 39.116 19.331 2.851 1.00 28.38 137 LEU A O 1
ATOM 660 N N . ALA A 1 159 ? 37.152 20.285 3.428 1.00 26.59 138 ALA A N 1
ATOM 661 C CA . ALA A 1 159 ? 37.766 21.526 3.888 1.00 25.28 138 ALA A CA 1
ATOM 662 C C . ALA A 1 159 ? 37.253 21.815 5.283 1.00 30.02 138 ALA A C 1
ATOM 663 O O . ALA A 1 159 ? 36.071 21.603 5.579 1.00 29.72 138 ALA A O 1
ATOM 665 N N . LEU A 1 160 ? 38.151 22.253 6.148 1.00 28.91 139 LEU A N 1
ATOM 666 C CA . LEU A 1 160 ? 37.780 22.658 7.495 1.00 31.51 139 LEU A CA 1
ATOM 667 C C . LEU A 1 160 ? 38.028 24.147 7.610 1.00 29.84 139 LEU A C 1
ATOM 668 O O . LEU A 1 160 ? 39.138 24.619 7.338 1.00 32.95 139 LEU A O 1
ATOM 673 N N . ASN A 1 161 ? 36.997 24.882 8.005 1.00 27.73 140 ASN A N 1
ATOM 674 C CA A ASN A 1 161 ? 37.091 26.324 8.224 0.43 33.44 140 ASN A CA 1
ATOM 675 C CA B ASN A 1 161 ? 37.083 26.324 8.221 0.57 33.09 140 ASN A CA 1
ATOM 676 C C . ASN A 1 161 ? 36.708 26.609 9.669 1.00 36.37 140 ASN A C 1
ATOM 677 O O . ASN A 1 161 ? 35.530 26.536 10.035 1.00 29.79 140 ASN A O 1
ATOM 686 N N . THR A 1 162 ? 37.701 26.932 10.495 1.00 31.35 141 THR A N 1
ATOM 687 C CA . THR A 1 162 ? 37.398 27.209 11.886 1.00 34.27 141 THR A CA 1
ATOM 688 C C . THR A 1 162 ? 38.477 28.122 12.439 1.00 36.40 141 THR A C 1
ATOM 689 O O . THR A 1 162 ? 39.648 27.992 12.053 1.00 36.31 141 THR A O 1
ATOM 693 N N . PRO A 1 163 ? 38.103 29.092 13.275 1.00 35.95 142 PRO A N 1
ATOM 694 C CA . PRO A 1 163 ? 39.095 29.823 14.076 1.00 41.33 142 PRO A CA 1
ATOM 695 C C . PRO A 1 163 ? 39.457 29.116 15.374 1.00 33.89 142 PRO A C 1
ATOM 696 O O . PRO A 1 163 ? 40.329 29.592 16.105 1.00 37.60 142 PRO A O 1
ATOM 700 N N . LEU A 1 164 ? 38.834 27.979 15.673 1.00 29.78 143 LEU A N 1
ATOM 701 C CA . LEU A 1 164 ? 39.055 27.326 16.956 1.00 34.07 143 LEU A CA 1
ATOM 702 C C . LEU A 1 164 ? 40.484 26.791 17.053 1.00 35.93 143 LEU A C 1
ATOM 703 O O . LEU A 1 164 ? 40.985 26.135 16.134 1.00 36.17 143 LEU A O 1
ATOM 708 N N . ALA A 1 165 ? 41.138 27.088 18.168 1.00 36.79 144 ALA A N 1
ATOM 709 C CA . ALA A 1 165 ? 42.494 26.625 18.438 1.00 39.83 144 ALA A CA 1
ATOM 710 C C . ALA A 1 165 ? 42.522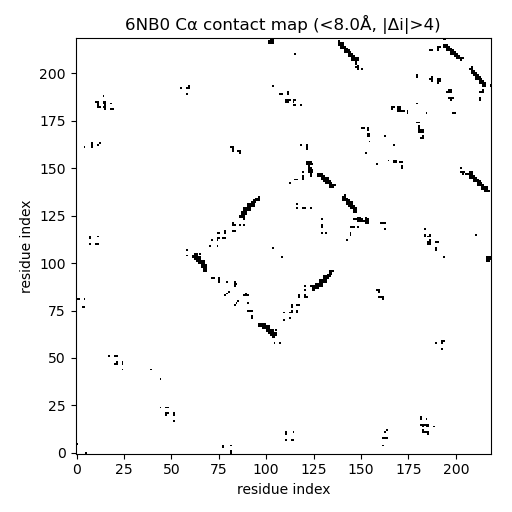 25.903 19.782 1.00 37.34 144 ALA A C 1
ATOM 711 O O . ALA A 1 165 ? 42.600 24.670 19.816 1.00 38.63 144 ALA A O 1
ATOM 713 N N . ALA A 1 166 ? 42.420 26.645 20.889 1.00 36.76 145 ALA A N 1
ATOM 714 C CA . ALA A 1 166 ? 42.510 26.053 22.223 1.00 40.90 145 ALA A CA 1
ATOM 715 C C . ALA A 1 166 ? 41.160 25.871 22.920 1.00 45.51 145 ALA A C 1
ATOM 716 O O . ALA A 1 166 ? 41.131 25.353 24.047 1.00 40.24 145 ALA A O 1
ATOM 718 N N . GLN A 1 167 ? 40.049 26.264 22.287 1.00 35.87 146 GLN A N 1
ATOM 719 C CA . GLN A 1 167 ? 38.756 26.243 22.968 1.00 33.73 146 GLN A CA 1
ATOM 720 C C . GLN A 1 167 ? 38.404 24.841 23.436 1.00 33.01 146 GLN A C 1
ATOM 721 O O . GLN A 1 167 ? 38.671 23.859 22.749 1.00 32.39 146 GLN A O 1
ATOM 727 N N . GLN A 1 168 ? 37.782 24.760 24.604 1.00 31.54 147 GLN A N 1
ATOM 728 C CA . GLN A 1 168 ? 37.299 23.498 25.138 1.00 32.99 147 GLN A CA 1
ATOM 729 C C . GLN A 1 168 ? 35.785 23.527 25.295 1.00 37.70 147 GLN A C 1
ATOM 730 O O . GLN A 1 168 ? 35.151 24.592 25.364 1.00 32.76 147 GLN A O 1
ATOM 736 N N . MET A 1 169 ? 35.222 22.328 25.400 1.00 33.23 148 MET A N 1
ATOM 737 C CA . MET A 1 169 ? 33.795 22.132 25.599 1.00 34.49 148 MET A CA 1
ATOM 738 C C . MET A 1 169 ? 33.593 21.010 26.603 1.00 35.87 148 MET A C 1
ATOM 739 O O . MET A 1 169 ? 34.224 19.957 26.486 1.00 35.15 148 MET A O 1
ATOM 744 N N . ASP A 1 170 ? 32.699 21.229 27.562 1.00 37.52 149 ASP A N 1
ATOM 745 C CA . ASP A 1 170 ? 32.283 20.192 28.509 1.00 36.41 149 ASP A CA 1
ATOM 746 C C . ASP A 1 170 ? 31.163 19.420 27.820 1.00 40.11 149 ASP A C 1
ATOM 747 O O . ASP A 1 170 ? 30.000 19.803 27.862 1.00 43.97 149 ASP A O 1
ATOM 752 N N . GLY A 1 171 ? 31.517 18.326 27.155 1.00 36.76 150 GLY A N 1
ATOM 753 C CA . GLY A 1 171 ? 30.545 17.598 26.367 1.00 39.66 150 GLY A CA 1
ATOM 754 C C . GLY A 1 171 ? 30.832 16.112 26.370 1.00 38.95 150 GLY A C 1
ATOM 755 O O . GLY A 1 171 ? 31.801 15.636 26.968 1.00 39.21 150 GLY A O 1
ATOM 756 N N . ASP A 1 172 ? 29.967 15.372 25.686 1.00 35.07 151 ASP A N 1
ATOM 757 C CA . ASP A 1 172 ? 30.144 13.925 25.551 1.00 36.74 151 ASP A CA 1
ATOM 758 C C . ASP A 1 172 ? 30.987 13.742 24.298 1.00 30.14 151 ASP A C 1
ATOM 759 O O . ASP A 1 172 ? 30.467 13.727 23.183 1.00 29.54 151 ASP A O 1
ATOM 764 N N . ARG A 1 173 ? 32.314 13.679 24.466 1.00 34.64 152 ARG A N 1
ATOM 765 C CA . ARG A 1 173 ? 33.176 13.797 23.289 1.00 35.33 152 ARG A CA 1
ATOM 766 C C . ARG A 1 173 ? 32.887 12.690 22.287 1.00 29.12 152 ARG A C 1
ATOM 767 O O . ARG A 1 173 ? 32.836 12.939 21.081 1.00 29.41 152 ARG A O 1
ATOM 775 N N . GLU A 1 174 ? 32.692 11.462 22.771 1.00 31.65 153 GLU A N 1
ATOM 776 C CA . GLU A 1 174 ? 32.494 10.357 21.832 1.00 30.50 153 GLU A CA 1
ATOM 777 C C . GLU A 1 174 ? 31.202 10.534 21.033 1.00 29.69 153 GLU A C 1
ATOM 778 O O . GLU A 1 174 ? 31.182 10.282 19.825 1.00 31.44 153 GLU A O 1
ATOM 784 N N . ARG A 1 175 ? 30.104 10.943 21.682 1.00 32.67 154 ARG A N 1
ATOM 785 C CA . ARG A 1 175 ? 28.857 11.154 20.930 1.00 27.15 154 ARG A CA 1
ATOM 786 C C . ARG A 1 175 ? 28.966 12.337 19.972 1.00 27.67 154 ARG A C 1
ATOM 787 O O . ARG A 1 175 ? 28.445 12.286 18.855 1.00 28.14 154 ARG A O 1
ATOM 795 N N . LEU A 1 176 ? 29.595 13.430 20.408 1.00 28.06 155 LEU A N 1
ATOM 796 C CA . LEU A 1 176 ? 29.822 14.541 19.488 1.00 27.68 155 LEU A CA 1
ATOM 797 C C . LEU A 1 176 ? 30.696 14.116 18.329 1.00 26.17 155 LEU A C 1
ATOM 798 O O . LEU A 1 176 ? 30.499 14.573 17.190 1.00 26.77 155 LEU A O 1
ATOM 803 N N . ALA A 1 177 ? 31.691 13.266 18.599 1.00 26.67 156 ALA A N 1
ATOM 804 C CA . ALA A 1 177 ? 32.536 12.782 17.516 1.00 26.85 156 ALA A CA 1
ATOM 805 C C . ALA A 1 177 ? 31.717 11.989 16.519 1.00 26.47 156 ALA A C 1
ATOM 806 O O . ALA A 1 177 ? 31.898 12.138 15.318 1.00 24.44 156 ALA A O 1
ATOM 808 N N . ALA A 1 178 ? 30.829 11.120 17.003 1.00 27.91 157 ALA A N 1
ATOM 809 C CA . ALA A 1 178 ? 29.973 10.369 16.086 1.00 26.81 157 ALA A CA 1
ATOM 810 C C . ALA A 1 178 ? 29.081 11.313 15.276 1.00 31.02 157 ALA A C 1
ATOM 811 O O . ALA A 1 178 ? 28.891 11.129 14.064 1.00 25.29 157 ALA A O 1
ATOM 813 N N . ALA A 1 179 ? 28.535 12.340 15.933 1.00 24.73 158 ALA A N 1
ATOM 814 C CA . ALA A 1 179 ? 27.639 13.276 15.259 1.00 26.70 158 ALA A CA 1
ATOM 815 C C . ALA A 1 179 ? 28.354 14.047 14.160 1.00 27.94 158 ALA A C 1
ATOM 816 O O . ALA A 1 179 ? 27.819 14.200 13.056 1.00 26.72 158 ALA A O 1
ATOM 818 N N . LEU A 1 180 ? 29.572 14.528 14.433 1.00 26.75 159 LEU A N 1
ATOM 819 C CA . LEU A 1 180 ? 30.293 15.276 13.412 1.00 26.98 159 LEU A CA 1
ATOM 820 C C . LEU A 1 180 ? 30.734 14.363 12.281 1.00 24.89 159 LEU A C 1
ATOM 821 O O . LEU A 1 180 ? 30.686 14.752 11.109 1.00 25.51 159 LEU A O 1
ATOM 826 N N . TRP A 1 181 ? 31.179 13.153 12.618 1.00 24.94 160 TRP A N 1
ATOM 827 C CA . TRP A 1 181 ? 31.501 12.172 11.579 1.00 25.30 160 TRP A CA 1
ATOM 828 C C . TRP A 1 181 ? 30.332 11.989 10.611 1.00 27.40 160 TRP A C 1
ATOM 829 O O . TRP A 1 181 ? 30.512 11.991 9.388 1.00 24.64 160 TRP A O 1
ATOM 840 N N . LEU A 1 182 ? 29.116 11.833 11.148 1.00 22.14 161 LEU A N 1
ATOM 841 C CA . LEU A 1 182 ? 27.958 11.565 10.293 1.00 24.17 161 LEU A CA 1
ATOM 842 C C . LEU A 1 182 ? 27.560 12.803 9.511 1.00 24.18 161 LEU A C 1
ATOM 843 O O . LEU A 1 182 ? 27.189 12.710 8.334 1.00 25.85 161 LEU A O 1
ATOM 848 N N . LEU A 1 183 ? 27.639 13.973 10.154 1.00 26.01 162 LEU A N 1
ATOM 849 C CA . LEU A 1 183 ? 27.380 15.241 9.475 1.00 25.72 162 LEU A CA 1
ATOM 850 C C . LEU A 1 183 ? 28.217 15.357 8.201 1.00 29.77 162 LEU A C 1
ATOM 851 O O . LEU A 1 183 ? 27.699 15.702 7.130 1.00 27.36 162 LEU A O 1
ATOM 856 N N . VAL A 1 184 ? 29.523 15.061 8.300 1.00 25.36 163 VAL A N 1
ATOM 857 C CA . VAL A 1 184 ? 30.394 15.147 7.122 1.00 27.57 163 VAL A CA 1
ATOM 858 C C . VAL A 1 184 ? 30.182 13.956 6.183 1.00 28.13 163 VAL A C 1
ATOM 859 O O . VAL A 1 184 ? 30.140 14.118 4.956 1.00 25.41 163 VAL A O 1
ATOM 863 N N . THR A 1 185 ? 30.097 12.744 6.732 1.00 24.65 164 THR A N 1
ATOM 864 C CA . THR A 1 185 ? 29.951 11.550 5.889 1.00 22.90 164 THR A CA 1
ATOM 865 C C . THR A 1 185 ? 28.677 11.617 5.043 1.00 23.64 164 THR A C 1
ATOM 866 O O . THR A 1 185 ? 28.675 11.221 3.867 1.00 26.12 164 THR A O 1
ATOM 870 N N . PHE A 1 186 ? 27.581 12.097 5.626 1.00 24.61 165 PHE A N 1
ATOM 871 C CA . PHE A 1 186 ? 26.342 12.220 4.852 1.00 26.81 165 PHE A CA 1
ATOM 872 C C . PHE A 1 186 ? 26.549 13.115 3.634 1.00 23.48 165 PHE A C 1
ATOM 873 O O . PHE A 1 186 ? 26.108 12.795 2.516 1.00 24.21 165 PHE A O 1
ATOM 881 N N . ALA A 1 187 ? 27.188 14.271 3.844 1.00 23.95 166 ALA A N 1
ATOM 882 C CA . ALA A 1 187 ? 27.422 15.193 2.736 1.00 26.63 166 ALA A CA 1
ATOM 883 C C . ALA A 1 187 ? 28.298 14.542 1.681 1.00 29.20 166 ALA A C 1
ATOM 884 O O . ALA A 1 187 ? 28.022 14.659 0.478 1.00 28.20 166 ALA A O 1
ATOM 886 N N . VAL A 1 188 ? 29.324 13.793 2.121 1.00 25.72 167 VAL A N 1
ATOM 887 C CA . VAL A 1 188 ? 30.194 13.081 1.184 1.00 23.14 167 VAL A CA 1
ATOM 888 C C . VAL A 1 188 ? 29.387 12.061 0.386 1.00 24.31 167 VAL A C 1
ATOM 889 O O . VAL A 1 188 ? 29.529 11.959 -0.839 1.00 26.25 167 VAL A O 1
ATOM 893 N N . GLU A 1 189 ? 28.514 11.296 1.071 1.00 23.83 168 GLU A N 1
ATOM 894 C CA . GLU A 1 189 ? 27.698 10.300 0.366 1.00 23.70 168 GLU A CA 1
ATOM 895 C C . GLU A 1 189 ? 26.822 10.958 -0.681 1.00 25.52 168 GLU A C 1
ATOM 896 O O . GLU A 1 189 ? 26.562 10.380 -1.749 1.00 26.54 168 GLU A O 1
ATOM 902 N N . ALA A 1 190 ? 26.380 12.177 -0.404 1.00 24.94 169 ALA A N 1
ATOM 903 C CA . ALA A 1 190 ? 25.560 12.948 -1.327 1.00 24.13 169 ALA A CA 1
ATOM 904 C C . ALA A 1 190 ? 26.385 13.926 -2.165 1.00 27.37 169 ALA A C 1
ATOM 905 O O . ALA A 1 190 ? 25.892 15.004 -2.533 1.00 26.27 169 ALA A O 1
ATOM 907 N N . SER A 1 191 ? 27.634 13.570 -2.493 1.00 27.35 170 SER A N 1
ATOM 908 C CA . SER A 1 191 ? 28.483 14.396 -3.347 1.00 27.93 170 SER A CA 1
ATOM 909 C C . SER A 1 191 ? 28.990 13.598 -4.539 1.00 27.79 170 SER A C 1
ATOM 910 O O . SER A 1 191 ? 29.267 12.400 -4.428 1.00 29.09 170 SER A O 1
ATOM 913 N N . ALA A 1 192 ? 29.141 14.288 -5.673 1.00 27.20 171 ALA A N 1
ATOM 914 C CA . ALA A 1 192 ? 29.784 13.736 -6.854 1.00 28.62 171 ALA A CA 1
ATOM 915 C C . ALA A 1 192 ? 31.286 14.025 -6.813 1.00 32.83 171 ALA A C 1
ATOM 916 O O . ALA A 1 192 ? 31.731 14.979 -6.179 1.00 30.96 171 ALA A O 1
ATOM 918 N N . SER A 1 193 ? 32.053 13.193 -7.525 1.00 30.64 172 SER A N 1
ATOM 919 C CA . SER A 1 193 ? 33.508 13.357 -7.616 1.00 30.08 172 SER A CA 1
ATOM 920 C C . SER A 1 193 ? 33.900 14.805 -7.905 1.00 29.29 172 SER A C 1
ATOM 921 O O . SER A 1 193 ? 33.343 15.453 -8.802 1.00 30.49 172 SER A O 1
ATOM 924 N N . GLY A 1 194 ? 34.895 15.307 -7.158 1.00 31.76 173 GLY A N 1
ATOM 925 C CA . GLY A 1 194 ? 35.395 16.655 -7.368 1.00 31.43 173 GLY A CA 1
ATOM 926 C C . GLY A 1 194 ? 34.681 17.734 -6.575 1.00 32.58 173 GLY A C 1
ATOM 927 O O . GLY A 1 194 ? 35.132 18.886 -6.572 1.00 32.93 173 GLY A O 1
ATOM 928 N N . THR A 1 195 ? 33.583 17.400 -5.912 1.00 30.10 174 THR A N 1
ATOM 929 C CA . THR A 1 195 ? 32.892 18.332 -5.023 1.00 30.30 174 THR A CA 1
ATOM 930 C C . THR A 1 195 ? 33.707 18.589 -3.762 1.00 32.53 174 THR A C 1
ATOM 931 O O . THR A 1 195 ? 34.416 17.711 -3.267 1.00 32.05 174 THR A O 1
ATOM 935 N N . THR A 1 196 ? 33.615 19.815 -3.250 1.00 29.18 175 THR A N 1
ATOM 936 C CA . THR A 1 196 ? 34.189 20.179 -1.959 1.00 29.06 175 THR A CA 1
ATOM 937 C C . THR A 1 196 ? 33.100 20.194 -0.886 1.00 31.29 175 THR A C 1
ATOM 938 O O . THR A 1 196 ? 32.098 20.900 -1.027 1.00 30.85 175 THR A O 1
ATOM 942 N N . VAL A 1 197 ? 33.313 19.427 0.179 1.00 28.81 176 VAL A N 1
ATOM 943 C CA . VAL A 1 197 ? 32.470 19.447 1.379 1.00 27.93 176 VAL A CA 1
ATOM 944 C C . VAL A 1 197 ? 33.194 20.240 2.458 1.00 31.48 176 VAL A C 1
ATOM 945 O O . VAL A 1 197 ? 34.336 19.927 2.804 1.00 27.63 176 VAL A O 1
ATOM 949 N N . THR A 1 198 ? 32.552 21.283 2.981 1.00 27.63 177 THR A N 1
ATOM 950 C CA . THR A 1 198 ? 33.196 22.162 3.952 1.00 25.45 177 THR A CA 1
ATOM 951 C C . THR A 1 198 ? 32.529 21.985 5.309 1.00 30.79 177 THR A C 1
ATOM 952 O O . THR A 1 198 ? 31.300 22.086 5.413 1.00 28.45 177 THR A O 1
ATOM 956 N N . LEU A 1 199 ? 33.340 21.724 6.340 1.00 23.45 178 LEU A N 1
ATOM 957 C CA . LEU A 1 199 ? 32.897 21.778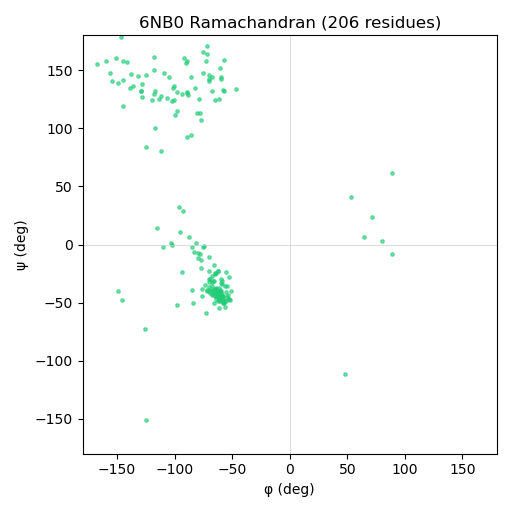 7.728 1.00 24.36 178 LEU A CA 1
ATOM 958 C C . LEU A 1 199 ? 33.305 23.132 8.301 1.00 27.03 178 LEU A C 1
ATOM 959 O O . LEU A 1 199 ? 34.506 23.437 8.370 1.00 29.30 178 LEU A O 1
ATOM 964 N N . ASP A 1 200 ? 32.320 23.960 8.651 1.00 25.04 179 ASP A N 1
ATOM 965 C CA . ASP A 1 200 ? 32.540 25.234 9.345 1.00 25.48 179 ASP A CA 1
ATOM 966 C C . ASP A 1 200 ? 32.225 25.020 10.818 1.00 31.81 179 ASP A C 1
ATOM 967 O O . ASP A 1 200 ? 31.190 24.428 11.134 1.00 30.41 179 ASP A O 1
ATOM 972 N N . ALA A 1 201 ? 33.076 25.518 11.718 1.00 29.69 180 ALA A N 1
ATOM 973 C CA . ALA A 1 201 ? 32.774 25.330 13.141 1.00 31.53 180 ALA A CA 1
ATOM 974 C C . ALA A 1 201 ? 33.315 26.491 13.954 1.00 31.80 180 ALA A C 1
ATOM 975 O O . ALA A 1 201 ? 34.426 26.958 13.704 1.00 30.16 180 ALA A O 1
ATOM 977 N N . ASP A 1 202 ? 32.536 26.944 14.936 1.00 29.66 181 ASP A N 1
ATOM 978 C CA A ASP A 1 202 ? 32.931 28.061 15.793 0.64 33.01 181 ASP A CA 1
ATOM 979 C CA B ASP A 1 202 ? 33.025 27.959 15.860 0.36 33.00 181 ASP A CA 1
ATOM 980 C C . ASP A 1 202 ? 32.117 27.964 17.077 1.00 33.81 181 ASP A C 1
ATOM 981 O O . ASP A 1 202 ? 31.173 27.172 17.180 1.00 33.58 181 ASP A O 1
ATOM 990 N N . VAL A 1 203 ? 32.461 28.804 18.039 1.00 32.96 182 VAL A N 1
ATOM 991 C CA . VAL A 1 203 ? 31.659 28.955 19.241 1.00 33.80 182 VAL A CA 1
ATOM 992 C C . VAL A 1 203 ? 31.166 30.388 19.308 1.00 37.28 182 VAL A C 1
ATOM 993 O O . VAL A 1 203 ? 31.813 31.325 18.828 1.00 37.05 182 VAL A O 1
ATOM 997 N N . ASP A 1 204 ? 30.000 30.555 19.911 1.00 33.72 183 ASP A N 1
ATOM 998 C CA . ASP A 1 204 ? 29.449 31.872 20.163 1.00 36.44 183 ASP A CA 1
ATOM 999 C C . ASP A 1 204 ? 28.716 31.793 21.486 1.00 36.10 183 ASP A C 1
ATOM 1000 O O . ASP A 1 204 ? 27.781 30.998 21.617 1.00 36.78 183 ASP A O 1
ATOM 1005 N N . THR A 1 205 ? 29.161 32.598 22.456 1.00 33.70 184 THR A N 1
ATOM 1006 C CA . THR A 1 205 ? 28.631 32.608 23.816 1.00 38.25 184 THR A CA 1
ATOM 1007 C C . THR A 1 205 ? 28.527 31.177 24.347 1.00 44.13 184 THR A C 1
ATOM 1008 O O . THR A 1 205 ? 29.552 30.516 24.543 1.00 39.72 184 THR A O 1
ATOM 1012 N N . ALA A 1 206 ? 27.316 30.659 24.539 1.00 39.07 185 ALA A N 1
ATOM 1013 C CA . ALA A 1 206 ? 27.147 29.358 25.176 1.00 40.59 185 ALA A CA 1
ATOM 1014 C C . ALA A 1 206 ? 27.005 28.191 24.185 1.00 44.34 185 ALA A C 1
ATOM 1015 O O . ALA A 1 206 ? 26.707 27.066 24.611 1.00 39.44 185 ALA A O 1
ATOM 1017 N N . THR A 1 207 ? 27.270 28.408 22.891 1.00 37.79 186 THR A N 1
ATOM 1018 C CA . THR A 1 207 ? 26.854 27.479 21.842 1.00 36.88 186 THR A CA 1
ATOM 1019 C C . THR A 1 207 ? 28.005 27.099 20.914 1.00 35.01 186 THR A C 1
ATOM 1020 O O . THR A 1 207 ? 28.733 27.971 20.422 1.00 34.18 186 THR A O 1
ATOM 1024 N N . LEU A 1 208 ? 28.151 25.802 20.668 1.00 28.77 187 LEU A N 1
ATOM 1025 C CA . LEU A 1 208 ? 28.984 25.287 19.577 1.00 29.38 187 LEU A CA 1
ATOM 1026 C C . LEU A 1 208 ? 28.130 25.168 18.325 1.00 35.82 187 LEU A C 1
ATOM 1027 O O . LEU A 1 208 ? 27.043 24.583 18.372 1.00 35.42 187 LEU A O 1
ATOM 1032 N N . ARG A 1 209 ? 28.629 25.698 17.204 1.00 30.38 188 ARG A N 1
ATOM 1033 C CA A ARG A 1 209 ? 27.927 25.658 15.925 0.58 36.13 188 ARG A CA 1
ATOM 1034 C CA B ARG A 1 209 ? 27.924 25.647 15.930 0.42 36.09 188 ARG A CA 1
ATOM 1035 C C . ARG A 1 209 ? 28.823 24.968 14.909 1.00 35.35 188 ARG A C 1
ATOM 1036 O O . ARG A 1 209 ? 29.961 25.397 14.701 1.00 34.19 188 ARG A O 1
ATOM 1051 N N . ALA A 1 210 ? 28.318 23.901 14.298 1.00 30.26 189 ALA A N 1
ATOM 1052 C CA . ALA A 1 210 ? 29.032 23.173 13.249 1.00 28.54 189 ALA A CA 1
ATOM 1053 C C . ALA A 1 210 ? 28.101 23.054 12.055 1.00 36.32 189 ALA A C 1
ATOM 1054 O O . ALA A 1 210 ? 26.965 22.584 12.202 1.00 35.47 189 ALA A O 1
ATOM 1056 N N . THR A 1 211 ? 28.572 23.481 10.882 1.00 28.83 190 THR A N 1
ATOM 1057 C CA . THR A 1 211 ? 27.766 23.465 9.669 1.00 29.39 190 THR A CA 1
ATOM 1058 C C . THR A 1 211 ? 28.566 22.781 8.577 1.00 31.40 190 THR A C 1
ATOM 1059 O O . THR A 1 211 ? 29.749 23.087 8.393 1.00 28.61 190 THR A O 1
ATOM 1063 N N . VAL A 1 212 ? 27.935 21.841 7.878 1.00 28.04 191 VAL A N 1
ATOM 1064 C CA . VAL A 1 212 ? 28.524 21.227 6.693 1.00 27.16 191 VAL A CA 1
ATOM 1065 C C . VAL A 1 212 ? 27.770 21.784 5.492 1.00 29.71 191 VAL A C 1
ATOM 1066 O O . VAL A 1 212 ? 26.534 21.777 5.478 1.00 26.63 191 VAL A O 1
ATOM 1070 N N . SER A 1 213 ? 28.502 22.339 4.521 1.00 27.10 192 SER A N 1
ATOM 1071 C CA A SER A 1 213 ? 27.915 22.950 3.334 0.47 29.50 192 SER A CA 1
ATOM 1072 C CA B SER A 1 213 ? 27.883 22.910 3.337 0.53 29.09 192 SER A CA 1
ATOM 1073 C C . SER A 1 213 ? 28.548 22.346 2.092 1.00 31.35 192 SER A C 1
ATOM 1074 O O . SER A 1 213 ? 29.765 22.139 2.060 1.00 28.67 192 SER A O 1
ATOM 1079 N N . TRP A 1 214 ? 27.734 22.081 1.071 1.00 30.06 193 TRP A N 1
ATOM 1080 C CA . TRP A 1 214 ? 28.257 21.433 -0.129 1.00 28.24 193 TRP A CA 1
ATOM 1081 C C . TRP A 1 214 ? 27.238 21.516 -1.247 1.00 33.26 193 TRP A C 1
ATOM 1082 O O . TRP A 1 214 ? 26.036 21.663 -1.001 1.00 30.23 193 TRP A O 1
ATOM 1093 N N . GLN A 1 215 ? 27.736 21.447 -2.484 1.00 30.63 194 GLN A N 1
ATOM 1094 C CA . GLN A 1 215 ? 26.863 21.326 -3.645 1.00 30.68 194 GLN A CA 1
ATOM 1095 C C . GLN A 1 215 ? 26.450 19.864 -3.790 1.00 32.40 194 GLN A C 1
ATOM 1096 O O . GLN A 1 215 ? 27.282 19.001 -4.081 1.00 34.29 194 GLN A O 1
ATOM 1102 N N . ALA A 1 216 ? 25.162 19.581 -3.587 1.00 32.60 195 ALA A N 1
ATOM 1103 C CA . ALA A 1 216 ? 24.699 18.205 -3.438 1.00 32.46 195 ALA A CA 1
ATOM 1104 C C . ALA A 1 216 ? 24.424 17.554 -4.785 1.00 34.51 195 ALA A C 1
ATOM 1105 O O . ALA A 1 216 ? 23.942 18.203 -5.717 1.00 34.62 195 ALA A O 1
ATOM 1107 N N . THR A 1 217 ? 24.727 16.253 -4.873 1.00 33.94 196 THR A N 1
ATOM 1108 C CA . THR A 1 217 ? 24.270 15.378 -5.956 1.00 35.52 196 THR A CA 1
ATOM 1109 C C . THR A 1 217 ? 23.559 14.227 -5.261 1.00 37.74 196 THR A C 1
ATOM 1110 O O . THR A 1 217 ? 24.166 13.182 -4.972 1.00 30.50 196 THR A O 1
ATOM 1114 N N . PRO A 1 218 ? 22.281 14.397 -4.924 1.00 34.16 197 PRO A N 1
ATOM 1115 C CA . PRO A 1 218 ? 21.609 13.366 -4.101 1.00 33.95 197 PRO A CA 1
ATOM 1116 C C . PRO A 1 218 ? 21.528 12.005 -4.795 1.00 30.93 197 PRO A C 1
ATOM 1117 O O . PRO A 1 218 ? 21.485 10.979 -4.112 1.00 35.55 197 PRO A O 1
ATOM 1121 N N . ALA A 1 219 ? 21.598 11.953 -6.129 1.00 33.87 198 ALA A N 1
ATOM 1122 C CA . ALA A 1 219 ? 21.640 10.659 -6.813 1.00 32.72 198 ALA A CA 1
ATOM 1123 C C . ALA A 1 219 ? 22.877 9.845 -6.452 1.00 37.26 198 ALA A C 1
ATOM 1124 O O . ALA A 1 219 ? 22.850 8.612 -6.568 1.00 34.22 198 ALA A O 1
ATOM 1126 N N . ALA A 1 220 ? 23.955 10.496 -5.995 1.00 31.93 199 ALA A N 1
ATOM 1127 C CA . ALA A 1 220 ? 25.140 9.745 -5.588 1.00 33.48 199 ALA A CA 1
ATOM 1128 C C . ALA A 1 220 ? 24.869 8.853 -4.378 1.00 30.68 199 ALA A C 1
ATOM 1129 O O . ALA A 1 220 ? 25.552 7.842 -4.197 1.00 30.86 199 ALA A O 1
ATOM 1131 N N . LEU A 1 221 ? 23.881 9.206 -3.542 1.00 31.22 200 LEU A N 1
ATOM 1132 C CA . LEU A 1 221 ? 23.573 8.413 -2.348 1.00 30.03 200 LEU A CA 1
ATOM 1133 C C . LEU A 1 221 ? 23.268 6.963 -2.695 1.00 29.69 200 LEU A C 1
ATOM 1134 O O . LEU A 1 221 ? 23.571 6.047 -1.918 1.00 32.52 200 LEU A O 1
ATOM 1139 N N . THR A 1 222 ? 22.621 6.735 -3.836 1.00 33.48 201 THR A N 1
ATOM 1140 C CA . THR A 1 222 ? 22.162 5.403 -4.199 1.00 33.56 201 THR A CA 1
ATOM 1141 C C . THR A 1 222 ? 22.864 4.865 -5.434 1.00 37.54 201 THR A C 1
ATOM 1142 O O . THR A 1 222 ? 22.405 3.881 -6.013 1.00 38.03 201 THR A O 1
ATOM 1146 N N . ASP A 1 223 ? 23.962 5.480 -5.850 1.00 33.26 202 ASP A N 1
ATOM 1147 C CA . ASP A 1 223 ? 24.648 5.031 -7.058 1.00 33.06 202 ASP A CA 1
ATOM 1148 C C . ASP A 1 223 ? 25.463 3.776 -6.750 1.00 35.57 202 ASP A C 1
ATOM 1149 O O . ASP A 1 223 ? 26.464 3.859 -6.029 1.00 35.98 202 ASP A O 1
ATOM 1154 N N . PRO A 1 224 ? 25.102 2.609 -7.309 1.00 37.09 203 PRO A N 1
ATOM 1155 C CA . PRO A 1 224 ? 25.829 1.370 -6.975 1.00 41.52 203 PRO A CA 1
ATOM 1156 C C . PRO A 1 224 ? 27.237 1.300 -7.530 1.00 37.80 203 PRO A C 1
ATOM 1157 O O . PRO A 1 224 ? 27.985 0.404 -7.127 1.00 43.27 203 PRO A O 1
ATOM 1161 N N . ALA A 1 225 ? 27.629 2.203 -8.427 1.00 40.96 204 ALA A N 1
ATOM 1162 C CA . ALA A 1 225 ? 29.002 2.253 -8.920 1.00 46.00 204 ALA A CA 1
ATOM 1163 C C . ALA A 1 225 ? 29.951 3.018 -7.998 1.00 41.04 204 ALA A C 1
ATOM 1164 O O . ALA A 1 225 ? 31.163 3.033 -8.242 1.00 40.28 204 ALA A O 1
ATOM 1166 N N . LEU A 1 226 ? 29.447 3.652 -6.969 1.00 32.23 205 LEU A N 1
ATOM 1167 C CA . LEU A 1 226 ? 30.280 4.439 -6.072 1.00 30.33 205 LEU A CA 1
ATOM 1168 C C . LEU A 1 226 ? 30.486 3.705 -4.758 1.00 36.67 205 LEU A C 1
ATOM 1169 O O . LEU A 1 226 ? 29.570 3.017 -4.297 1.00 32.20 205 LEU A O 1
ATOM 1174 N N . PRO A 1 227 ? 31.663 3.820 -4.139 1.00 30.39 206 PRO A N 1
ATOM 1175 C CA . PRO A 1 227 ? 31.834 3.270 -2.784 1.00 29.98 206 PRO A CA 1
ATOM 1176 C C . PRO A 1 227 ? 30.873 3.949 -1.821 1.00 32.69 206 PRO A C 1
ATOM 1177 O O . PRO A 1 227 ? 30.489 5.104 -2.005 1.00 29.93 206 PRO A O 1
ATOM 1181 N N . HIS A 1 228 ? 30.496 3.223 -0.770 1.00 29.12 207 HIS A N 1
ATOM 1182 C CA . HIS A 1 228 ? 29.606 3.782 0.239 1.00 30.20 207 HIS A CA 1
ATOM 1183 C C . HIS A 1 228 ? 30.037 3.314 1.616 1.00 27.99 207 HIS A C 1
ATOM 1184 O O . HIS A 1 228 ? 30.690 2.280 1.760 1.00 31.99 207 HIS A O 1
ATOM 1191 N N . VAL A 1 229 ? 29.647 4.081 2.633 1.00 26.68 208 VAL A N 1
ATOM 1192 C CA A VAL A 1 229 ? 29.815 3.695 4.029 0.61 27.47 208 VAL A CA 1
ATOM 1193 C CA B VAL A 1 229 ? 29.808 3.655 4.015 0.39 27.84 208 VAL A CA 1
ATOM 1194 C C . VAL A 1 229 ? 28.462 3.481 4.714 1.00 32.20 208 VAL A C 1
ATOM 1195 O O . VAL A 1 229 ? 28.277 2.506 5.445 1.00 27.00 208 VAL A O 1
ATOM 1202 N N . LEU A 1 230 ? 27.508 4.379 4.476 1.00 28.56 209 LEU A N 1
ATOM 1203 C CA . LEU A 1 230 ? 26.214 4.264 5.149 1.00 30.34 209 LEU A CA 1
ATOM 1204 C C . LEU A 1 230 ? 25.392 3.105 4.568 1.00 26.34 209 LEU A C 1
ATOM 1205 O O . LEU A 1 230 ? 25.584 2.672 3.430 1.00 25.85 209 LEU A O 1
ATOM 1210 N N . GLU A 1 231 ? 24.443 2.620 5.365 1.00 28.44 210 GLU A N 1
ATOM 1211 C CA . GLU A 1 231 ? 23.627 1.477 4.955 1.00 33.19 210 GLU A CA 1
ATOM 1212 C C . GLU A 1 231 ? 22.859 1.770 3.674 1.00 33.70 210 GLU A C 1
ATOM 1213 O O . GLU A 1 231 ? 22.368 2.882 3.463 1.00 28.48 210 GLU A O 1
ATOM 1219 N N . ASN A 1 232 ? 22.713 0.739 2.839 1.00 31.73 211 ASN A N 1
ATOM 1220 C CA . ASN A 1 232 ? 22.034 0.909 1.561 1.00 30.69 211 ASN A CA 1
ATOM 1221 C C . ASN A 1 232 ? 20.606 1.442 1.734 1.00 34.15 211 ASN A C 1
ATOM 1222 O O . ASN A 1 232 ? 20.188 2.385 1.042 1.00 30.67 211 ASN A O 1
ATOM 1227 N N . PHE A 1 233 ? 19.823 0.848 2.623 1.00 34.90 212 PHE A N 1
ATOM 1228 C CA A PHE A 1 233 ? 18.431 1.278 2.765 0.65 36.28 212 PHE A CA 1
ATOM 1229 C CA B PHE A 1 233 ? 18.448 1.325 2.679 0.35 35.72 212 PHE A CA 1
ATOM 1230 C C . PHE A 1 233 ? 18.333 2.663 3.394 1.00 34.94 212 PHE A C 1
ATOM 1231 O O . PHE A 1 233 ? 17.388 3.407 3.107 1.00 36.05 212 PHE A O 1
ATOM 1246 N N . ALA A 1 234 ? 19.289 2.998 4.272 1.00 28.09 213 ALA A N 1
ATOM 1247 C CA . ALA A 1 234 ? 19.363 4.348 4.831 1.00 31.95 213 ALA A CA 1
ATOM 1248 C C . ALA A 1 234 ? 19.669 5.374 3.745 1.00 30.95 213 ALA A C 1
ATOM 1249 O O . ALA A 1 234 ? 19.074 6.462 3.705 1.00 27.87 213 ALA A O 1
ATOM 1251 N N . ARG A 1 235 ? 20.632 5.055 2.873 1.00 26.52 214 ARG A N 1
ATOM 1252 C CA . ARG A 1 235 ? 20.941 5.940 1.754 1.00 29.53 214 ARG A CA 1
ATOM 1253 C C . ARG A 1 235 ? 19.740 6.116 0.829 1.00 31.42 214 ARG A C 1
ATOM 1254 O O . ARG A 1 235 ? 19.460 7.233 0.380 1.00 29.88 214 ARG A O 1
ATOM 1262 N N . ALA A 1 236 ? 19.031 5.020 0.516 1.00 30.44 215 ALA A N 1
ATOM 1263 C CA . ALA A 1 236 ? 17.814 5.105 -0.285 1.00 36.72 215 ALA A CA 1
ATOM 1264 C C . ALA A 1 236 ? 16.757 5.975 0.392 1.00 38.40 215 ALA A C 1
ATOM 1265 O O . ALA A 1 236 ? 16.159 6.854 -0.248 1.00 33.09 215 ALA A O 1
ATOM 1267 N N . GLN A 1 237 ? 16.496 5.728 1.683 1.00 34.51 216 GLN A N 1
ATOM 1268 C CA . GLN A 1 237 ? 15.486 6.499 2.404 1.00 35.70 216 GLN A CA 1
ATOM 1269 C C . GLN A 1 237 ? 15.818 7.982 2.393 1.00 32.49 216 GLN A C 1
ATOM 1270 O O . GLN A 1 237 ? 14.901 8.818 2.363 1.00 34.67 216 GLN A O 1
ATOM 1276 N N . ALA A 1 238 ? 17.112 8.326 2.366 1.00 30.45 217 ALA A N 1
ATOM 1277 C CA . ALA A 1 238 ? 17.500 9.734 2.434 1.00 31.33 217 ALA A CA 1
ATOM 1278 C C . ALA A 1 238 ? 17.145 10.491 1.158 1.00 37.27 217 ALA A C 1
ATOM 1279 O O . ALA A 1 238 ? 17.045 11.721 1.203 1.00 41.17 217 ALA A O 1
ATOM 1281 N N . THR A 1 239 ? 16.984 9.797 0.024 1.00 33.46 218 THR A N 1
ATOM 1282 C CA . THR A 1 239 ? 16.551 10.477 -1.197 1.00 37.71 218 THR A CA 1
ATOM 1283 C C . THR A 1 239 ? 15.052 10.714 -1.221 1.00 39.66 218 THR A C 1
ATOM 1284 O O . THR A 1 239 ? 14.565 11.383 -2.136 1.00 43.19 218 THR A O 1
ATOM 1288 N N . HIS A 1 240 ? 14.310 10.175 -0.256 1.00 38.99 219 HIS A N 1
ATOM 1289 C CA . HIS A 1 240 ? 12.859 10.297 -0.288 1.00 46.06 219 HIS A CA 1
ATOM 1290 C C . HIS A 1 240 ? 12.441 11.706 0.118 1.00 46.38 219 HIS A C 1
ATOM 1291 O O . HIS A 1 240 ? 13.089 12.333 0.963 1.00 38.06 219 HIS A O 1
ATOM 1298 N N . PRO A 1 241 ? 11.339 12.205 -0.446 1.00 46.48 220 PRO A N 1
ATOM 1299 C CA . PRO A 1 241 ? 10.799 13.497 -0.014 1.00 46.27 220 PRO A CA 1
ATOM 1300 C C . PRO A 1 241 ? 10.468 13.491 1.469 1.00 42.43 220 PRO A C 1
ATOM 1301 O O . PRO A 1 241 ? 9.839 12.566 1.987 1.00 48.02 220 PRO A O 1
ATOM 1305 N N . ARG A 1 242 ? 10.894 14.540 2.159 1.00 40.01 221 ARG A N 1
ATOM 1306 C CA . ARG A 1 242 ? 10.732 14.592 3.602 1.00 44.41 221 ARG A CA 1
ATOM 1307 C C . ARG A 1 242 ? 9.395 15.207 3.976 1.00 52.40 221 ARG A C 1
ATOM 1308 O O . ARG A 1 242 ? 9.014 16.265 3.456 1.00 49.71 221 ARG A O 1
ATOM 1316 N N . GLU A 1 243 ? 8.675 14.529 4.866 1.00 57.48 222 GLU A N 1
ATOM 1317 C CA . GLU A 1 243 ? 7.530 15.152 5.498 1.00 59.46 222 GLU A CA 1
ATOM 1318 C C . GLU A 1 243 ? 7.970 16.430 6.204 1.00 56.63 222 GLU A C 1
ATOM 1319 O O . GLU A 1 243 ? 9.150 16.629 6.525 1.00 52.86 222 GLU A O 1
ATOM 1321 N N . ALA A 1 244 ? 7.000 17.301 6.438 1.00 57.19 223 ALA A N 1
ATOM 1322 C CA . ALA A 1 244 ? 7.291 18.624 6.969 1.00 61.07 223 ALA A CA 1
ATOM 1323 C C . ALA A 1 244 ? 7.940 18.533 8.347 1.00 59.84 223 ALA A C 1
ATOM 1324 O O . ALA A 1 244 ? 7.401 17.907 9.264 1.00 61.71 223 ALA A O 1
ATOM 1326 N N . GLY A 1 245 ? 9.105 19.162 8.487 1.00 58.39 224 GLY A N 1
ATOM 1327 C CA . GLY A 1 245 ? 9.825 19.185 9.739 1.00 63.44 224 GLY A CA 1
ATOM 1328 C C . GLY A 1 245 ? 10.627 17.940 10.060 1.00 59.40 224 GLY A C 1
ATOM 1329 O O . GLY A 1 245 ? 11.229 17.878 11.137 1.00 64.45 224 GLY A O 1
ATOM 1330 N N . ARG A 1 246 ? 10.670 16.954 9.170 1.00 52.34 225 ARG A N 1
ATOM 1331 C CA . ARG A 1 246 ? 11.309 15.678 9.467 1.00 42.29 225 ARG A CA 1
ATOM 1332 C C . ARG A 1 246 ? 12.609 15.506 8.698 1.00 40.42 225 ARG A C 1
ATOM 1333 O O . ARG A 1 246 ? 12.762 15.990 7.574 1.00 46.01 225 ARG A O 1
ATOM 1341 N N . ILE A 1 247 ? 13.553 14.801 9.326 1.00 28.83 226 ILE A N 1
ATOM 1342 C CA . ILE A 1 247 ? 14.860 14.561 8.746 1.00 28.88 226 ILE A CA 1
ATOM 1343 C C . ILE A 1 247 ? 14.841 13.249 7.979 1.00 29.31 226 ILE A C 1
ATOM 1344 O O . ILE A 1 247 ? 13.984 12.393 8.194 1.00 35.36 226 ILE A O 1
ATOM 1349 N N . SER A 1 248 ? 15.814 13.099 7.088 1.00 29.93 227 SER A N 1
ATOM 1350 C CA . SER A 1 248 ? 16.186 11.780 6.587 1.00 33.28 227 SER A CA 1
ATOM 1351 C C . SER A 1 248 ? 16.571 10.892 7.771 1.00 35.89 227 SER A C 1
ATOM 1352 O O . SER A 1 248 ? 17.312 11.324 8.654 1.00 32.21 227 SER A O 1
ATOM 1355 N N . TRP A 1 249 ? 16.034 9.665 7.812 1.00 31.26 228 TRP A N 1
ATOM 1356 C CA . TRP A 1 249 ? 16.196 8.822 9.003 1.00 29.23 228 TRP A CA 1
ATOM 1357 C C . TRP A 1 249 ? 17.655 8.650 9.378 1.00 26.76 228 TRP A C 1
ATOM 1358 O O . TRP A 1 249 ? 18.008 8.598 10.567 1.00 27.81 228 TRP A O 1
ATOM 1369 N N . VAL A 1 250 ? 18.525 8.574 8.374 1.00 28.11 229 VAL A N 1
ATOM 1370 C CA . VAL A 1 250 ? 19.913 8.240 8.655 1.00 29.76 229 VAL A CA 1
ATOM 1371 C C . VAL A 1 250 ? 20.604 9.332 9.469 1.00 28.73 229 VAL A C 1
ATOM 1372 O O . VAL A 1 250 ? 21.641 9.067 10.074 1.00 27.01 229 VAL A O 1
ATOM 1376 N N . LEU A 1 251 ? 20.059 10.552 9.515 1.00 27.87 230 LEU A N 1
ATOM 1377 C CA . LEU A 1 251 ? 20.689 11.630 10.279 1.00 26.72 230 LEU A CA 1
ATOM 1378 C C . LEU A 1 251 ? 20.247 11.643 11.744 1.00 28.14 230 LEU A C 1
ATOM 1379 O O . LEU A 1 251 ? 20.591 12.573 12.482 1.00 28.22 230 LEU A O 1
ATOM 1384 N N . ALA A 1 252 ? 19.484 10.635 12.164 1.00 23.64 231 ALA A N 1
ATOM 1385 C CA . ALA A 1 252 ? 18.955 10.584 13.517 1.00 27.51 231 ALA A CA 1
ATOM 1386 C C . ALA A 1 252 ? 20.040 10.802 14.573 1.00 31.60 231 ALA A C 1
ATOM 1387 O O . ALA A 1 252 ? 19.801 11.472 15.587 1.00 27.86 231 ALA A O 1
ATOM 1389 N N . LEU A 1 253 ? 21.233 10.226 14.366 1.00 27.68 232 LEU A N 1
ATOM 1390 C CA . LEU A 1 253 ? 22.299 10.380 15.358 1.00 29.63 232 LEU A CA 1
ATOM 1391 C C . LEU A 1 253 ? 22.652 11.852 15.578 1.00 29.81 232 LEU A C 1
ATOM 1392 O O . LEU A 1 253 ? 22.797 12.292 16.721 1.00 28.01 232 LEU A O 1
ATOM 1397 N N . CYS A 1 254 ? 22.820 12.624 14.495 1.00 26.74 233 CYS A N 1
ATOM 1398 C CA . CYS A 1 254 ? 23.057 14.069 14.637 1.00 26.33 233 CYS A CA 1
ATOM 1399 C C . CYS A 1 254 ? 21.967 14.757 15.459 1.00 26.14 233 CYS A C 1
ATOM 1400 O O . CYS A 1 254 ? 22.254 15.561 16.353 1.00 27.71 233 CYS A O 1
ATOM 1403 N N . LYS A 1 255 ? 20.708 14.486 15.133 1.00 24.53 234 LYS A N 1
ATOM 1404 C CA . LYS A 1 255 ? 19.598 15.117 15.845 1.00 28.67 234 LYS A CA 1
ATOM 1405 C C . LYS A 1 255 ? 19.575 14.707 17.315 1.00 32.67 234 LYS A C 1
ATOM 1406 O O . LYS A 1 255 ? 19.413 15.555 18.211 1.00 28.23 234 LYS A O 1
ATOM 1412 N N . ARG A 1 256 ? 19.718 13.404 17.585 1.00 29.46 235 ARG A N 1
ATOM 1413 C CA A ARG A 1 256 ? 19.657 12.931 18.969 0.45 32.52 235 ARG A CA 1
ATOM 1414 C CA B ARG A 1 256 ? 19.657 12.928 18.965 0.55 32.48 235 ARG A CA 1
ATOM 1415 C C . ARG A 1 256 ? 20.779 13.523 19.804 1.00 24.80 235 ARG A C 1
ATOM 1416 O O . ARG A 1 256 ? 20.560 13.935 20.951 1.00 29.92 235 ARG A O 1
ATOM 1431 N N . VAL A 1 257 ? 21.988 13.558 19.254 1.00 30.35 236 VAL A N 1
ATOM 1432 C CA . VAL A 1 257 ? 23.124 14.024 20.036 1.00 27.69 236 VAL A CA 1
ATOM 1433 C C . VAL A 1 257 ? 23.031 15.531 20.234 1.00 26.36 236 VAL A C 1
ATOM 1434 O O . VAL A 1 257 ? 23.307 16.048 21.317 1.00 28.09 236 VAL A O 1
ATOM 1438 N N . ALA A 1 258 ? 22.608 16.256 19.194 1.00 29.41 237 ALA A N 1
ATOM 1439 C CA . ALA A 1 258 ? 22.397 17.698 19.338 1.00 31.82 237 ALA A CA 1
ATOM 1440 C C . ALA A 1 258 ? 21.385 17.996 20.435 1.00 30.51 237 ALA A C 1
ATOM 1441 O O . ALA A 1 258 ? 21.633 18.823 21.327 1.00 32.50 237 ALA A O 1
ATOM 1443 N N . GLU A 1 259 ? 20.227 17.324 20.397 1.00 30.07 238 GLU A N 1
ATOM 1444 C CA . GLU A 1 259 ? 19.194 17.639 21.366 1.00 34.46 238 GLU A CA 1
ATOM 1445 C C . GLU A 1 259 ? 19.588 17.184 22.762 1.00 40.59 238 GLU A C 1
ATOM 1446 O O . GLU A 1 259 ? 19.198 17.819 23.741 1.00 36.03 238 GLU A O 1
ATOM 1452 N N . ALA A 1 260 ? 20.393 16.124 22.865 1.00 33.37 239 ALA A N 1
ATOM 1453 C CA . ALA A 1 260 ? 20.879 15.677 24.167 1.00 35.18 239 ALA A CA 1
ATOM 1454 C C . ALA A 1 260 ? 21.839 16.691 24.783 1.00 31.66 239 ALA A C 1
ATOM 1455 O O . ALA A 1 260 ? 21.949 16.770 26.015 1.00 35.97 239 ALA A O 1
ATOM 1457 N N . HIS A 1 261 ? 22.533 17.472 23.948 1.00 40.22 240 HIS A N 1
ATOM 1458 C CA . HIS A 1 261 ? 23.361 18.579 24.416 1.00 41.04 240 HIS A CA 1
ATOM 1459 C C . HIS A 1 261 ? 22.599 19.909 24.443 1.00 43.40 240 HIS A C 1
ATOM 1460 O O . HIS A 1 261 ? 23.215 20.966 24.285 1.00 42.91 240 HIS A O 1
ATOM 1467 N N . ASP A 1 262 ? 21.276 19.879 24.643 1.00 45.31 241 ASP A N 1
ATOM 1468 C CA . ASP A 1 262 ? 20.457 21.096 24.701 1.00 47.00 241 ASP A CA 1
ATOM 1469 C C . ASP A 1 262 ? 20.671 21.963 23.460 1.00 47.45 241 ASP A C 1
ATOM 1470 O O . ASP A 1 262 ? 20.758 23.190 23.538 1.00 46.82 241 ASP A O 1
ATOM 1475 N N . GLY A 1 263 ? 20.761 21.313 22.303 1.00 38.57 242 GLY A N 1
ATOM 1476 C CA . GLY A 1 263 ? 21.044 21.965 21.041 1.00 36.97 242 GLY A CA 1
ATOM 1477 C C . GLY A 1 263 ? 19.973 21.645 20.015 1.00 36.53 242 GLY A C 1
ATOM 1478 O O . GLY A 1 263 ? 18.820 21.377 20.351 1.00 39.62 242 GLY A O 1
ATOM 1479 N N . ALA A 1 264 ? 20.379 21.653 18.748 1.00 31.35 243 ALA A N 1
ATOM 1480 C CA . ALA A 1 264 ? 19.401 21.506 17.684 1.00 36.68 243 ALA A CA 1
ATOM 1481 C C . ALA A 1 264 ? 20.115 21.041 16.430 1.00 34.74 243 ALA A C 1
ATOM 1482 O O . ALA A 1 264 ? 21.321 21.258 16.266 1.00 32.61 243 ALA A O 1
ATOM 1484 N N . PHE A 1 265 ? 19.347 20.432 15.527 1.00 32.79 244 PHE A N 1
ATOM 1485 C CA . PHE A 1 265 ? 19.911 19.976 14.256 1.00 27.62 244 PHE A CA 1
ATOM 1486 C C . PHE A 1 265 ? 18.951 20.340 13.132 1.00 26.85 244 PHE A C 1
ATOM 1487 O O . PHE A 1 265 ? 17.739 20.200 13.286 1.00 32.34 244 PHE A O 1
ATOM 1495 N N . GLU A 1 266 ? 19.479 20.852 12.020 1.00 29.54 245 GLU A N 1
ATOM 1496 C CA A GLU A 1 266 ? 18.646 21.241 10.890 0.47 33.85 245 GLU A CA 1
ATOM 1497 C CA B GLU A 1 266 ? 18.646 21.242 10.890 0.53 33.98 245 GLU A CA 1
ATOM 1498 C C . GLU A 1 266 ? 19.236 20.639 9.628 1.00 36.55 245 GLU A C 1
ATOM 1499 O O . GLU A 1 266 ? 20.412 20.879 9.314 1.00 33.39 245 GLU A O 1
ATOM 1510 N N . GLN A 1 267 ? 18.422 19.859 8.918 1.00 32.89 246 GLN A N 1
ATOM 1511 C CA . GLN A 1 267 ? 18.774 19.335 7.605 1.00 35.64 246 GLN A CA 1
ATOM 1512 C C . GLN A 1 267 ? 18.100 20.208 6.550 1.00 37.77 246 GLN A C 1
ATOM 1513 O O . GLN A 1 267 ? 16.862 20.237 6.449 1.00 32.84 246 GLN A O 1
ATOM 1519 N N . GLY A 1 268 ? 18.900 20.960 5.792 1.00 32.39 247 GLY A N 1
ATOM 1520 C CA . GLY A 1 268 ? 18.332 21.738 4.706 1.00 35.10 247 GLY A CA 1
ATOM 1521 C C . GLY A 1 268 ? 17.906 20.838 3.557 1.00 39.48 247 GLY A C 1
ATOM 1522 O O . GLY A 1 268 ? 18.212 19.641 3.504 1.00 37.60 247 GLY A O 1
ATOM 1523 N N . GLU A 1 269 ? 17.204 21.430 2.605 1.00 43.58 248 GLU A N 1
ATOM 1524 C CA . GLU A 1 269 ? 16.827 20.667 1.427 1.00 55.01 248 GLU A CA 1
ATOM 1525 C C . GLU A 1 269 ? 18.042 20.481 0.519 1.00 51.12 248 GLU A C 1
ATOM 1526 O O . GLU A 1 269 ? 19.095 21.104 0.705 1.00 49.58 248 GLU A O 1
ATOM 1532 N N . PHE A 1 270 ? 17.915 19.557 -0.430 1.00 51.45 249 PHE A N 1
ATOM 1533 C CA . PHE A 1 270 ? 18.907 19.428 -1.494 1.00 65.12 249 PHE A CA 1
ATOM 1534 C C . PHE A 1 270 ? 18.641 20.555 -2.485 1.00 72.94 249 PHE A C 1
ATOM 1535 O O . PHE A 1 270 ? 17.646 20.527 -3.214 1.00 76.56 249 PHE A O 1
ATOM 1543 N N . ALA A 1 271 ? 19.510 21.562 -2.489 1.00 77.84 250 ALA A N 1
ATOM 1544 C CA . ALA A 1 271 ? 19.284 22.795 -3.232 1.00 83.83 250 ALA A CA 1
ATOM 1545 C C . ALA A 1 271 ? 19.930 22.723 -4.613 1.00 80.24 250 ALA A C 1
ATOM 1546 O O . ALA A 1 271 ? 21.111 22.378 -4.742 1.00 79.91 250 ALA A O 1
ATOM 1548 N N . ASP A 1 272 ? 19.152 23.052 -5.640 1.00 76.00 251 ASP A N 1
ATOM 1549 C CA . ASP A 1 272 ? 19.670 23.118 -7.001 1.00 79.62 251 ASP A CA 1
ATOM 1550 C C . ASP A 1 272 ? 20.349 24.465 -7.216 1.00 87.44 251 ASP A C 1
ATOM 1551 O O . ASP A 1 272 ? 19.818 25.507 -6.815 1.00 79.42 251 ASP A O 1
ATOM 1553 N N . GLY A 1 273 ? 21.536 24.439 -7.824 1.00 98.55 252 GLY A N 1
ATOM 1554 C CA . GLY A 1 273 ? 22.304 25.647 -8.054 1.00 105.62 252 GLY A CA 1
ATOM 1555 C C . GLY A 1 273 ? 22.787 26.359 -6.810 1.00 102.15 252 GLY A C 1
ATOM 1556 O O . GLY A 1 273 ? 23.340 27.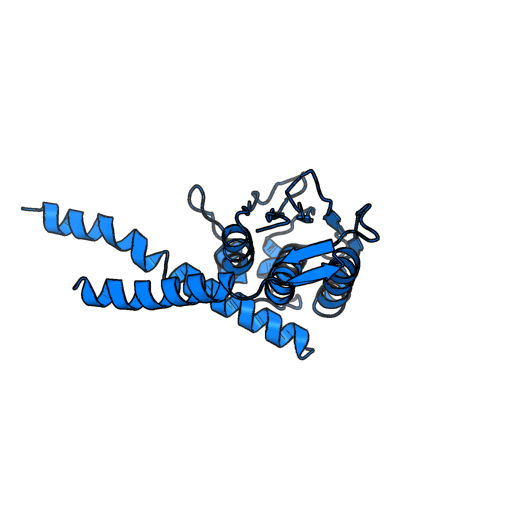457 -6.919 1.00 111.35 252 GLY A O 1
ATOM 1557 N N . GLN A 1 274 ? 22.592 25.773 -5.631 1.00 89.48 253 GLN A N 1
ATOM 1558 C CA . GLN A 1 274 ? 22.994 26.392 -4.378 1.00 81.96 253 GLN A CA 1
ATOM 1559 C C . GLN A 1 274 ? 23.463 25.308 -3.420 1.00 65.65 253 GLN A C 1
ATOM 1560 O O . GLN A 1 274 ? 23.096 24.136 -3.546 1.00 49.99 253 GLN A O 1
ATOM 1562 N N . SER A 1 275 ? 24.270 25.716 -2.445 1.00 64.95 254 SER A N 1
ATOM 1563 C CA . SER A 1 275 ? 24.778 24.771 -1.471 1.00 63.56 254 SER A CA 1
ATOM 1564 C C . SER A 1 275 ? 23.650 24.243 -0.596 1.00 58.57 254 SER A C 1
ATOM 1565 O O . SER A 1 275 ? 22.698 24.957 -0.270 1.00 51.42 254 SER A O 1
ATOM 1568 N N . SER A 1 276 ? 23.758 22.969 -0.241 1.00 36.72 255 SER A N 1
ATOM 1569 C CA . SER A 1 276 ? 22.982 22.389 0.833 1.00 34.65 255 SER A CA 1
ATOM 1570 C C . SER A 1 276 ? 23.747 22.557 2.130 1.00 37.00 255 SER A C 1
ATOM 1571 O O . SER A 1 276 ? 24.964 22.767 2.141 1.00 31.77 255 SER A O 1
ATOM 1574 N N . THR A 1 277 ? 23.011 22.501 3.228 1.00 28.50 256 THR A N 1
ATOM 1575 C CA . THR A 1 277 ? 23.613 22.626 4.542 1.00 31.28 256 THR A CA 1
ATOM 1576 C C . THR A 1 277 ? 23.001 21.620 5.495 1.00 34.34 256 THR A C 1
ATOM 1577 O O . THR A 1 277 ? 21.809 21.303 5.412 1.00 33.14 256 THR A O 1
ATOM 1581 N N . LEU A 1 278 ? 23.833 21.148 6.418 1.00 27.99 257 LEU A N 1
ATOM 1582 C CA . LEU A 1 278 ? 23.411 20.509 7.661 1.00 27.96 257 LEU A CA 1
ATOM 1583 C C . LEU A 1 278 ? 23.938 21.380 8.793 1.00 34.46 257 LEU A C 1
ATOM 1584 O O . LEU A 1 278 ? 25.129 21.728 8.799 1.00 30.71 257 LEU A O 1
ATOM 1589 N N . LYS A 1 279 ? 23.074 21.751 9.733 1.00 27.60 258 LYS A N 1
ATOM 1590 C CA . LYS A 1 279 ? 23.466 22.670 10.795 1.00 29.24 258 LYS A CA 1
ATOM 1591 C C . LYS A 1 279 ? 23.289 21.950 12.122 1.00 33.19 258 LYS A C 1
ATOM 1592 O O . LYS A 1 279 ? 22.186 21.484 12.437 1.00 33.88 258 LYS A O 1
ATOM 1598 N N . PHE A 1 280 ? 24.369 21.891 12.895 1.00 29.07 259 PHE A N 1
ATOM 1599 C CA . PHE A 1 280 ? 24.419 21.237 14.199 1.00 27.46 259 PHE A CA 1
ATOM 1600 C C . PHE A 1 280 ? 24.731 22.293 15.262 1.00 30.78 259 PHE A C 1
ATOM 1601 O O . PHE A 1 280 ? 25.632 23.117 15.081 1.00 29.91 259 PHE A O 1
ATOM 1609 N N . ARG A 1 281 ? 23.968 22.302 16.360 1.00 26.96 260 ARG A N 1
ATOM 1610 C CA . ARG A 1 281 ? 24.287 23.169 17.487 1.00 30.27 260 ARG A CA 1
ATOM 1611 C C . ARG A 1 281 ? 24.233 22.369 18.778 1.00 29.23 260 ARG A C 1
ATOM 1612 O O . ARG A 1 281 ? 23.360 21.513 18.949 1.00 34.37 260 ARG A O 1
ATOM 1620 N N . ALA A 1 282 ? 25.121 22.703 19.712 1.00 33.34 261 ALA A N 1
ATOM 1621 C CA . ALA A 1 282 ? 25.167 22.038 21.010 1.00 34.32 261 ALA A CA 1
ATOM 1622 C C . ALA A 1 282 ? 25.546 23.073 22.051 1.00 39.39 261 ALA A C 1
ATOM 1623 O O . ALA A 1 282 ? 26.365 23.949 21.772 1.00 39.76 261 ALA A O 1
ATOM 1625 N N . SER A 1 283 ? 24.942 22.985 23.239 1.00 39.12 262 SER A N 1
ATOM 1626 C CA . SER A 1 283 ? 25.277 23.907 24.306 1.00 47.45 262 SER A CA 1
ATOM 1627 C C . SER A 1 283 ? 26.680 23.608 24.815 1.00 44.64 262 SER A C 1
ATOM 1628 O O . SER A 1 283 ? 27.094 22.454 24.902 1.00 49.23 262 SER A O 1
ATOM 1631 N N . LEU A 1 284 ? 27.415 24.660 25.157 1.00 50.04 263 LEU A N 1
ATOM 1632 C CA . LEU A 1 284 ? 28.797 24.468 25.582 1.00 60.66 263 LEU A CA 1
ATOM 1633 C C . LEU A 1 284 ? 28.875 23.846 26.977 1.00 69.76 263 LEU A C 1
ATOM 1634 O O . LEU A 1 284 ? 29.457 22.768 27.155 1.00 71.97 263 LEU A O 1
ATOM 1639 N N . ALA A 1 285 ? 28.301 24.498 27.980 1.00 68.80 264 ALA A N 1
ATOM 1640 C CA . ALA A 1 285 ? 28.420 24.031 29.363 1.00 75.51 264 ALA A CA 1
ATOM 1641 C C . ALA A 1 285 ? 27.051 23.558 29.839 1.00 78.68 264 ALA A C 1
ATOM 1642 O O . ALA A 1 285 ? 26.328 24.271 30.538 1.00 88.01 264 ALA A O 1
ATOM 1644 N N . GLY A 1 286 ? 26.700 22.336 29.454 1.00 75.71 265 GLY A N 1
ATOM 1645 C CA . GLY A 1 286 ? 25.478 21.711 29.923 1.00 81.10 265 GLY A CA 1
ATOM 1646 C C . GLY A 1 286 ? 25.724 20.799 31.110 1.00 82.74 265 GLY A C 1
ATOM 1647 O O . GLY A 1 286 ? 25.234 21.047 32.214 1.00 97.27 265 GLY A O 1
#

Organism: Paraburkholderia phymatum (strain DSM 17167 / CIP 108236 / LMG 21445 / STM815) (NCBI:txid391038)

Nearest PDB structures (foldseek):
  6nb0-assembly1_A-2  TM=1.005E+00  e=1.318E-45  Paraburkholderia phymatum STM815
  7ltq-assembly2_D  TM=8.968E-01  e=8.008E-24  Burkholderia ambifaria MC40-6
  7ltq-assembly2_B  TM=9.128E-01  e=2.889E-23  Burkholderia ambifaria MC40-6
  3a0z-assembly1_A  TM=7.979E-01  e=1.962E-08  Thermotoga maritima
  4zki-assembly1_B  TM=5.917E-01  e=1.925E-09  Lactiplantibacillus plantarum JDM1

B-factor: mean 45.13, std 22.08, range [19.43, 136.38]

Solvent-accessible surface area: 10434 Å² total; per-residue (Å²): 149,57,156,76,5,49,103,8,27,64,17,4,15,83,0,7,113,7,21,43,66,47,29,97,33,119,65,58,153,74,90,52,58,74,77,80,78,93,134,144,73,78,79,71,46,57,77,21,72,61,67,21,55,62,28,83,68,48,4,65,82,137,62,59,100,18,31,1,80,72,0,2,68,59,4,12,34,32,1,110,97,6,2,0,70,118,10,37,9,86,12,30,43,85,30,96,0,74,87,74,104,3,56,1,5,85,44,48,0,6,0,0,1,4,0,0,1,1,0,0,0,0,0,0,38,95,57,24,65,1,25,1,56,5,48,37,72,130,60,31,2,104,0,31,0,27,5,84,18,51,48,71,4,0,58,51,132,89,55,56,48,28,6,66,105,123,0,17,32,23,1,58,94,135,90,62,107,86,78,15,0,65,1,0,0,0,0,65,38,0,0,86,30,9,110,14,38,24,94,11,21,135,59,25,105,83,51,60,3,34,1,95,1,102,0,27,27,90,75

Radius of gyration: 18.23 Å; Cα contacts (8 Å, |Δi|>4): 392; chains: 1; bounding box: 61×35×40 Å

Secondary structure (DSSP, 8-state):
--HHHHHHHHHHHHHHHHHHHHHHHHHTHHHHHHHHTT---HHHHHHHHHHHHHHHHHTTS--EEEEHHHHHHHHHHHHIIIIIHHHTPEEEEE---SS-EEEE-HHHHHHHHHHHHHHHHHT--TTPEEEEEEEEETTEEEEEEEE---GGGGG-TTS---S-HHHHHHHTSPPPTT---GGGHHHHHHHHHTT-EEEE----TTS-EEEEEEEESB-

Foldseek 3Di:
DDPVLVVLQVLLVVLLVLVVLVCVLPPVPPVVVVVVVVCPDCVVSVVSVVVNVVVLVVLQPAWAKDADPVLVVVLVVVLCVNAQVQQQEAEEEAEPGDGDIFRHRSVLVSSLSNCQQQVQSQFDHHPWYWYWYWYDDDFKTKIKIKTQGNLVSLQDPVGDHRHDNVLSVQQPDDDDPPDHSSSSSSQQSNQVSQVHGWDWADNDDPGMGMIMGMGTRHD